Protein AF-0000000079966958 (afdb_homodimer)

InterPro domains:
  IPR006913 CENP-V/GFA domain [PF04828] (25-141)
  IPR006913 CENP-V/GFA domain [PS51891] (25-147)
  IPR011057 Mss4-like superfamily [SSF51316] (20-152)

Sequence (320 aa):
MPQPSVFGGGDAQAQGAEASGQIHLSGSCFCRGLVYQLRLDSKDEARTSLCHCGSCKKAFGGAFGLTTKVPLHGFRYTNGKPTIYAADNGLGTAAYREFCNKCGSCICEYSEQTKTLYRYIALGSLDEPSALPPKGEFFCSQREDWMSEIPGELAQFVKQMPQPSVFGGGDAQAQGAEASGQIHLSGSCFCRGLVYQLRLDSKDEARTSLCHCGSCKKAFGGAFGLTTKVPLHGFRYTNGKPTIYAADNGLGTAAYREFCNKCGSCICEYSEQTKTLYRYIALGSLDEPSALPPKGEFFCSQREDWMSEIPGELAQFVKQ

Structure (mmCIF, N/CA/C/O backbone):
data_AF-0000000079966958-model_v1
#
loop_
_entity.id
_entity.type
_entity.pdbx_description
1 polymer 'CENP-V/GFA domain-containing protein'
#
loop_
_atom_site.group_PDB
_atom_site.id
_atom_site.type_symbol
_atom_site.label_atom_id
_atom_site.label_alt_id
_atom_site.label_comp_id
_atom_site.label_asym_id
_atom_site.label_entity_id
_atom_site.label_seq_id
_atom_site.pdbx_PDB_ins_code
_atom_site.Cartn_x
_atom_site.Cartn_y
_atom_site.Cartn_z
_atom_site.occupancy
_atom_site.B_iso_or_equiv
_atom_site.auth_seq_id
_atom_site.auth_comp_id
_atom_site.auth_asym_id
_atom_site.auth_atom_id
_atom_site.pdbx_PDB_model_num
ATOM 1 N N . MET A 1 1 ? -22.297 61.188 51.875 1 29.91 1 MET A N 1
ATOM 2 C CA . MET A 1 1 ? -22.75 59.875 51.438 1 29.91 1 MET A CA 1
ATOM 3 C C . MET A 1 1 ? -22.297 59.562 50.031 1 29.91 1 MET A C 1
ATOM 5 O O . MET A 1 1 ? -22.703 60.25 49.062 1 29.91 1 MET A O 1
ATOM 9 N N . PRO A 1 2 ? -21.078 59 49.844 1 33.56 2 PRO A N 1
ATOM 10 C CA . PRO A 1 2 ? -20.359 58.781 48.594 1 33.56 2 PRO A CA 1
ATOM 11 C C . PRO A 1 2 ? -21.141 57.906 47.625 1 33.56 2 PRO A C 1
ATOM 13 O O . PRO A 1 2 ? -22 57.125 48.031 1 33.56 2 PRO A O 1
ATOM 16 N N . GLN A 1 3 ? -21.375 58.438 46.344 1 28.84 3 GLN A N 1
ATOM 17 C CA . GLN A 1 3 ? -22.094 57.875 45.219 1 28.84 3 GLN A CA 1
ATOM 18 C C . GLN A 1 3 ? -21.531 56.531 44.844 1 28.84 3 GLN A C 1
ATOM 20 O O . GLN A 1 3 ? -20.328 56.375 44.625 1 28.84 3 GLN A O 1
ATOM 25 N N . PRO A 1 4 ? -22.172 55.406 45.156 1 33.84 4 PRO A N 1
ATOM 26 C CA . PRO A 1 4 ? -21.688 54.062 44.875 1 33.84 4 PRO A CA 1
ATOM 27 C C . PRO A 1 4 ? -21.531 53.781 43.375 1 33.84 4 PRO A C 1
ATOM 29 O O . PRO A 1 4 ? -22.531 53.688 42.656 1 33.84 4 PRO A O 1
ATOM 32 N N . SER A 1 5 ? -20.859 54.688 42.656 1 32.72 5 SER A N 1
ATOM 33 C CA . SER A 1 5 ? -21.062 54.406 41.219 1 32.72 5 SER A CA 1
ATOM 34 C C . SER A 1 5 ? -20.844 52.938 40.906 1 32.72 5 SER A C 1
ATOM 36 O O . SER A 1 5 ? -20.203 52.219 41.688 1 32.72 5 SER A O 1
ATOM 38 N N . VAL A 1 6 ? -21.375 52.531 39.656 1 33.28 6 VAL A N 1
ATOM 39 C CA . VAL A 1 6 ? -21.797 51.531 38.719 1 33.28 6 VAL A CA 1
ATOM 40 C C . VAL A 1 6 ? -20.609 50.656 38.344 1 33.28 6 VAL A C 1
ATOM 42 O O . VAL A 1 6 ? -19.547 51.156 37.938 1 33.28 6 VAL A O 1
ATOM 45 N N . PHE A 1 7 ? -20.484 49.5 39.031 1 31.47 7 PHE A N 1
ATOM 46 C CA . PHE A 1 7 ? -19.625 48.375 38.688 1 31.47 7 PHE A CA 1
ATOM 47 C C . PHE A 1 7 ? -19.641 48.094 37.188 1 31.47 7 PHE A C 1
ATOM 49 O O . PHE A 1 7 ? -20.703 47.906 36.594 1 31.47 7 PHE A O 1
ATOM 56 N N . GLY A 1 8 ? -18.906 48.969 36.438 1 32.03 8 GLY A N 1
ATOM 57 C CA . GLY A 1 8 ? -18.719 48.656 35.031 1 32.03 8 GLY A CA 1
ATOM 58 C C . GLY A 1 8 ? -18.469 47.156 34.781 1 32.03 8 GLY A C 1
ATOM 59 O O . GLY A 1 8 ? -17.688 46.531 35.5 1 32.03 8 GLY A O 1
ATOM 60 N N . GLY A 1 9 ? -19.531 46.469 34.312 1 32.91 9 GLY A N 1
ATOM 61 C CA . GLY A 1 9 ? -19.516 45.125 33.781 1 32.91 9 GLY A CA 1
ATOM 62 C C . GLY A 1 9 ? -18.328 44.844 32.875 1 32.91 9 GLY A C 1
ATOM 63 O O . GLY A 1 9 ? -18.125 45.5 31.875 1 32.91 9 GLY A O 1
ATOM 64 N N . GLY A 1 10 ? -17.125 44.719 33.438 1 32.19 10 GLY A N 1
ATOM 65 C CA . GLY A 1 10 ? -16.031 44.25 32.625 1 32.19 10 GLY A CA 1
ATOM 66 C C . GLY A 1 10 ? -16.469 43.125 31.672 1 32.19 10 GLY A C 1
ATOM 67 O O . GLY A 1 10 ? -16.969 42.094 32.125 1 32.19 10 GLY A O 1
ATOM 68 N N . ASP A 1 11 ? -17.016 43.531 30.547 1 34.25 11 ASP A N 1
ATOM 69 C CA . ASP A 1 11 ? -17.203 42.562 29.469 1 34.25 11 ASP A CA 1
ATOM 70 C C . ASP A 1 11 ? -15.984 41.688 29.312 1 34.25 11 ASP A C 1
ATOM 72 O O . ASP A 1 11 ? -14.883 42.156 29.016 1 34.25 11 ASP A O 1
ATOM 76 N N . ALA A 1 12 ? -15.828 40.75 30.266 1 34.16 12 ALA A N 1
ATOM 77 C CA . ALA A 1 12 ? -14.953 39.625 29.906 1 34.16 12 ALA A CA 1
ATOM 78 C C . ALA A 1 12 ? -15.094 39.25 28.422 1 34.16 12 ALA A C 1
ATOM 80 O O . ALA A 1 12 ? -16.156 38.844 27.984 1 34.16 12 ALA A O 1
ATOM 81 N N . GLN A 1 13 ? -14.5 40.062 27.609 1 34.31 13 GLN A N 1
ATOM 82 C CA . GLN A 1 13 ? -14.328 39.656 26.219 1 34.31 13 GLN A CA 1
ATOM 83 C C . GLN A 1 13 ? -14.016 38.156 26.141 1 34.31 13 GLN A C 1
ATOM 85 O O . GLN A 1 13 ? -13.039 37.688 26.734 1 34.31 13 GLN A O 1
ATOM 90 N N . ALA A 1 14 ? -15.07 37.375 26.125 1 33.69 14 ALA A N 1
ATOM 91 C CA . ALA A 1 14 ? -14.922 36 25.656 1 33.69 14 ALA A CA 1
ATOM 92 C C . ALA A 1 14 ? -13.883 35.906 24.547 1 33.69 14 ALA A C 1
ATOM 94 O O . ALA A 1 14 ? -14.062 36.5 23.469 1 33.69 14 ALA A O 1
ATOM 95 N N . GLN A 1 15 ? -12.617 36.062 24.781 1 33.78 15 GLN A N 1
ATOM 96 C CA . GLN A 1 15 ? -11.727 35.531 23.75 1 33.78 15 GLN A CA 1
ATOM 97 C C . GLN A 1 15 ? -12.359 34.344 23.031 1 33.78 15 GLN A C 1
ATOM 99 O O . GLN A 1 15 ? -12.695 33.344 23.656 1 33.78 15 GLN A O 1
ATOM 104 N N . GLY A 1 16 ? -13.328 34.656 22.188 1 35.28 16 GLY A N 1
ATOM 105 C CA . GLY A 1 16 ? -13.797 33.594 21.297 1 35.28 16 GLY A CA 1
ATOM 106 C C . GLY A 1 16 ? -12.734 32.562 21 1 35.28 16 GLY A C 1
ATOM 107 O O . GLY A 1 16 ? -11.609 32.906 20.641 1 35.28 16 GLY A O 1
ATOM 108 N N . ALA A 1 17 ? -12.562 31.516 21.812 1 38.69 17 ALA A N 1
ATOM 109 C CA . ALA A 1 17 ? -11.867 30.344 21.297 1 38.69 17 ALA A CA 1
ATOM 110 C C . ALA A 1 17 ? -11.93 30.297 19.781 1 38.69 17 ALA A C 1
ATOM 112 O O . ALA A 1 17 ? -12.984 30.047 19.203 1 38.69 17 ALA A O 1
ATOM 113 N N . GLU A 1 18 ? -11.469 31.297 19.016 1 40.69 18 GLU A N 1
ATOM 114 C CA . GLU A 1 18 ? -11.328 31.094 17.578 1 40.69 18 GLU A CA 1
ATOM 115 C C . GLU A 1 18 ? -11.172 29.609 17.25 1 40.69 18 GLU A C 1
ATOM 117 O O . GLU A 1 18 ? -10.305 28.922 17.797 1 40.69 18 GLU A O 1
ATOM 122 N N . ALA A 1 19 ? -12.156 28.766 17.266 1 46.69 19 ALA A N 1
ATOM 123 C CA . ALA A 1 19 ? -12.297 27.391 16.797 1 46.69 19 ALA A CA 1
ATOM 124 C C . ALA A 1 19 ? -11.18 27.047 15.805 1 46.69 19 ALA A C 1
ATOM 126 O O . ALA A 1 19 ? -11.289 27.328 14.609 1 46.69 19 ALA A O 1
ATOM 127 N N . SER A 1 20 ? -9.828 27.344 15.891 1 56.97 20 SER A N 1
ATOM 128 C CA . SER A 1 20 ? -8.664 27.203 15.016 1 56.97 20 SER A CA 1
ATOM 129 C C . SER A 1 20 ? -8.711 25.875 14.25 1 56.97 20 SER A C 1
ATOM 131 O O . SER A 1 20 ? -9.148 24.859 14.789 1 56.97 20 SER A O 1
ATOM 133 N N . GLY A 1 21 ? -9.211 25.859 12.891 1 76 21 GLY A N 1
ATOM 134 C CA . GLY A 1 21 ? -9.266 24.828 11.875 1 76 21 GLY A CA 1
ATOM 135 C C . GLY A 1 21 ? -8.062 23.906 11.898 1 76 21 GLY A C 1
ATOM 136 O O . GLY A 1 21 ? -7.82 23.172 10.938 1 76 21 GLY A O 1
ATOM 137 N N . GLN A 1 22 ? -7.328 24.062 13.047 1 89.94 22 GLN A N 1
ATOM 138 C CA . GLN A 1 22 ? -6.117 23.266 13.164 1 89.94 22 GLN A CA 1
ATOM 139 C C . GLN A 1 22 ? -6.453 21.797 13.383 1 89.94 22 GLN A C 1
ATOM 141 O O . GLN A 1 22 ? -7.383 21.469 14.125 1 89.94 22 GLN A O 1
ATOM 146 N N . ILE A 1 23 ? -5.672 20.969 12.688 1 94.06 23 ILE A N 1
ATOM 147 C CA . ILE A 1 23 ? -5.867 19.531 12.859 1 94.06 23 ILE A CA 1
ATOM 148 C C . ILE A 1 23 ? -4.562 18.875 13.305 1 94.06 23 ILE A C 1
ATOM 150 O O . ILE A 1 23 ? -3.482 19.266 12.844 1 94.06 23 ILE A O 1
ATOM 154 N N . HIS A 1 24 ? -4.695 18.031 14.344 1 97.94 24 HIS A N 1
ATOM 155 C CA . HIS A 1 24 ? -3.598 17.219 14.836 1 97.94 24 HIS A CA 1
ATOM 156 C C . HIS A 1 24 ? -3.857 15.734 14.578 1 97.94 24 HIS A C 1
ATOM 158 O O . HIS A 1 24 ? -4.816 15.164 15.109 1 97.94 24 HIS A O 1
ATOM 164 N N . LEU A 1 25 ? -2.996 15.18 13.789 1 98.56 25 LEU A N 1
ATOM 165 C CA . LEU A 1 25 ? -3.113 13.758 13.469 1 98.56 25 LEU A CA 1
ATOM 166 C C . LEU A 1 25 ? -1.839 13.008 13.836 1 98.56 25 LEU A C 1
ATOM 168 O O . LEU A 1 25 ? -0.792 13.625 14.055 1 98.56 25 LEU A O 1
ATOM 172 N N . SER A 1 26 ? -1.942 11.758 14 1 98.88 26 SER A N 1
ATOM 173 C CA . SER A 1 26 ? -0.812 10.867 14.227 1 98.88 26 SER A CA 1
ATOM 174 C C . SER A 1 26 ? -0.822 9.703 13.242 1 98.88 26 SER A C 1
ATOM 176 O O . SER A 1 26 ? -1.823 9.469 12.562 1 98.88 26 SER A O 1
ATOM 178 N N . GLY A 1 27 ? 0.323 9.078 13.141 1 98.88 27 GLY A N 1
ATOM 179 C CA . GLY A 1 27 ? 0.451 7.902 12.297 1 98.88 27 GLY A CA 1
ATOM 180 C C . GLY A 1 27 ? 1.658 7.051 12.641 1 98.88 27 GLY A C 1
ATOM 181 O O . GLY A 1 27 ? 2.432 7.395 13.539 1 98.88 27 GLY A O 1
ATOM 182 N N . SER A 1 28 ? 1.713 5.914 11.992 1 98.94 28 SER A N 1
ATOM 183 C CA . SER A 1 28 ? 2.816 4.984 12.211 1 98.94 28 SER A CA 1
ATOM 184 C C . SER A 1 28 ? 2.871 3.924 11.117 1 98.94 28 SER A C 1
ATOM 186 O O . SER A 1 28 ? 1.915 3.762 10.352 1 98.94 28 SER A O 1
ATOM 188 N N . CYS A 1 29 ? 4.129 3.34 11.141 1 98.62 29 CYS A N 1
ATOM 189 C CA . CYS A 1 29 ? 4.215 2.131 10.328 1 98.62 29 CYS A CA 1
ATOM 190 C C . CYS A 1 29 ? 3.492 0.97 11 1 98.62 29 CYS A C 1
ATOM 192 O O . CYS A 1 29 ? 2.928 1.129 12.086 1 98.62 29 CYS A O 1
ATOM 194 N N . PHE A 1 30 ? 3.461 -0.193 10.43 1 97.44 30 PHE A N 1
ATOM 195 C CA . PHE A 1 30 ? 2.74 -1.383 10.867 1 97.44 30 PHE A CA 1
ATOM 196 C C . PHE A 1 30 ? 3.23 -1.839 12.234 1 97.44 30 PHE A C 1
ATOM 198 O O . PHE A 1 30 ? 2.428 -2.137 13.125 1 97.44 30 PHE A O 1
ATOM 205 N N . CYS A 1 31 ? 4.5 -1.847 12.484 1 96.75 31 CYS A N 1
ATOM 206 C CA . CYS A 1 31 ? 5.074 -2.381 13.711 1 96.75 31 CYS A CA 1
ATOM 207 C C . CYS A 1 31 ? 5.262 -1.278 14.75 1 96.75 31 CYS A C 1
ATOM 209 O O . CYS A 1 31 ? 5.715 -1.54 15.867 1 96.75 31 CYS A O 1
ATOM 211 N N . ARG A 1 32 ? 5.035 -0.121 14.352 1 97.56 32 ARG A N 1
ATOM 212 C CA . ARG A 1 32 ? 5.156 1.072 15.188 1 97.56 32 ARG A CA 1
ATOM 213 C C . ARG A 1 32 ? 6.617 1.381 15.492 1 97.56 32 ARG A C 1
ATOM 215 O O . ARG A 1 32 ? 6.918 2.104 16.438 1 97.56 32 ARG A O 1
ATOM 222 N N . GLY A 1 33 ? 7.457 0.831 14.695 1 98.12 33 GLY A N 1
ATOM 223 C CA . GLY A 1 33 ? 8.844 1.257 14.758 1 98.12 33 GLY A CA 1
ATOM 224 C C . GLY A 1 33 ? 9.055 2.695 14.328 1 98.12 33 GLY A C 1
ATOM 225 O O . GLY A 1 33 ? 10.008 3.35 14.758 1 98.12 33 GLY A O 1
ATOM 226 N N . LEU A 1 34 ? 8.219 3.139 13.469 1 98.88 34 LEU A N 1
ATOM 227 C CA . LEU A 1 34 ? 8.109 4.547 13.094 1 98.88 34 LEU A CA 1
ATOM 228 C C . LEU A 1 34 ? 6.789 5.133 13.57 1 98.88 34 LEU A C 1
ATOM 230 O O . LEU A 1 34 ? 5.727 4.562 13.32 1 98.88 34 LEU A O 1
ATOM 234 N N . VAL A 1 35 ? 6.84 6.184 14.297 1 98.94 35 VAL A N 1
ATOM 235 C CA . VAL A 1 35 ? 5.668 6.941 14.719 1 98.94 35 VAL A CA 1
ATOM 236 C C . VAL A 1 35 ? 5.855 8.414 14.375 1 98.94 35 VAL A C 1
ATOM 238 O O . VAL A 1 35 ? 6.953 8.961 14.523 1 98.94 35 VAL A O 1
ATOM 241 N N . TYR A 1 36 ? 4.781 9.062 13.875 1 98.94 36 TYR A N 1
ATOM 242 C CA . TYR A 1 36 ? 4.902 10.461 13.508 1 98.94 36 TYR A CA 1
ATOM 243 C C . TYR A 1 36 ? 3.674 11.25 13.945 1 98.94 36 TYR A C 1
ATOM 245 O O . TYR A 1 36 ? 2.652 10.664 14.312 1 98.94 36 TYR A O 1
ATOM 253 N N . GLN A 1 37 ? 3.848 12.516 13.984 1 98.88 37 GLN A N 1
ATOM 254 C CA . GLN A 1 37 ? 2.781 13.484 14.227 1 98.88 37 GLN A CA 1
ATOM 255 C C . GLN A 1 37 ? 2.648 14.453 13.055 1 98.88 37 GLN A C 1
ATOM 257 O O . GLN A 1 37 ? 3.637 14.773 12.391 1 98.88 37 GLN A O 1
ATOM 262 N N . LEU A 1 38 ? 1.407 14.875 12.805 1 98.75 38 LEU A N 1
ATOM 263 C CA . LEU A 1 38 ? 1.057 15.828 11.766 1 98.75 38 LEU A CA 1
ATOM 264 C C . LEU A 1 38 ? 0.201 16.953 12.328 1 98.75 38 LEU A C 1
ATOM 266 O O . LEU A 1 38 ? -0.893 16.719 12.844 1 98.75 38 LEU A O 1
ATOM 270 N N . ARG A 1 39 ? 0.731 18.141 12.281 1 98.38 39 ARG A N 1
ATOM 271 C CA . ARG A 1 39 ? 0 19.328 12.688 1 98.38 39 ARG A CA 1
ATOM 272 C C . ARG A 1 39 ? -0.251 20.25 11.5 1 98.38 39 ARG A C 1
ATOM 274 O O . ARG A 1 39 ? 0.691 20.688 10.836 1 98.38 39 ARG A O 1
ATOM 281 N N . LEU A 1 40 ? -1.486 20.516 11.266 1 97.75 40 LEU A N 1
ATOM 282 C CA . LEU A 1 40 ? -1.882 21.391 10.172 1 97.75 40 LEU A CA 1
ATOM 283 C C . LEU A 1 40 ? -2.689 22.578 10.695 1 97.75 40 LEU A C 1
ATOM 285 O O . LEU A 1 40 ? -3.459 22.438 11.648 1 97.75 40 LEU A O 1
ATOM 289 N N . ASP A 1 41 ? -2.533 23.688 10.031 1 95.62 41 ASP A N 1
ATOM 290 C CA . ASP A 1 41 ? -3.316 24.859 10.406 1 95.62 41 ASP A CA 1
ATOM 291 C C . ASP A 1 41 ? -4.777 24.703 9.992 1 95.62 41 ASP A C 1
ATOM 293 O O . ASP A 1 41 ? -5.672 25.281 10.617 1 95.62 41 ASP A O 1
ATOM 297 N N . SER A 1 42 ? -4.957 24.031 8.922 1 94.81 42 SER A N 1
ATOM 298 C CA . SER A 1 42 ? -6.293 23.672 8.445 1 94.81 42 SER A CA 1
ATOM 299 C C . SER A 1 42 ? -6.254 22.422 7.566 1 94.81 42 SER A C 1
ATOM 301 O O . SER A 1 42 ? -5.199 22.062 7.047 1 94.81 42 SER A O 1
ATOM 303 N N . LYS A 1 43 ? -7.379 21.828 7.371 1 92.56 43 LYS A N 1
ATOM 304 C CA . LYS A 1 43 ? -7.492 20.656 6.508 1 92.56 43 LYS A CA 1
ATOM 305 C C . LYS A 1 43 ? -7.137 21 5.062 1 92.56 43 LYS A C 1
ATOM 307 O O . LYS A 1 43 ? -6.742 20.125 4.293 1 92.56 43 LYS A O 1
ATOM 312 N N . ASP A 1 44 ? -7.246 22.219 4.746 1 93.69 44 ASP A N 1
ATOM 313 C CA . ASP A 1 44 ? -6.996 22.672 3.377 1 93.69 44 ASP A CA 1
ATOM 314 C C . ASP A 1 44 ? -5.512 22.578 3.035 1 93.69 44 ASP A C 1
ATOM 316 O O . ASP A 1 44 ? -5.137 22.641 1.861 1 93.69 44 ASP A O 1
ATOM 320 N N . GLU A 1 45 ? -4.695 22.406 4.051 1 96.69 45 GLU A N 1
ATOM 321 C CA . GLU A 1 45 ? -3.256 22.297 3.828 1 96.69 45 GLU A CA 1
ATOM 322 C C . GLU A 1 45 ? -2.881 20.891 3.355 1 96.69 45 GLU A C 1
ATOM 324 O O . GLU A 1 45 ? -1.754 20.656 2.912 1 96.69 45 GLU A O 1
ATOM 329 N N . ALA A 1 46 ? -3.887 20.031 3.424 1 97.44 46 ALA A N 1
ATOM 330 C CA . ALA A 1 46 ? -3.656 18.641 3.006 1 97.44 46 ALA A CA 1
ATOM 331 C C . ALA A 1 46 ? -4.395 18.344 1.706 1 97.44 46 ALA A C 1
ATOM 333 O O . ALA A 1 46 ? -5.535 18.766 1.517 1 97.44 46 ALA A O 1
ATOM 334 N N . ARG A 1 47 ? -3.701 17.688 0.805 1 96.44 47 ARG A N 1
ATOM 335 C CA . ARG A 1 47 ? -4.32 17.203 -0.428 1 96.44 47 ARG A CA 1
ATOM 336 C C . ARG A 1 47 ? -4.027 15.727 -0.655 1 96.44 47 ARG A C 1
ATOM 338 O O . ARG A 1 47 ? -2.9 15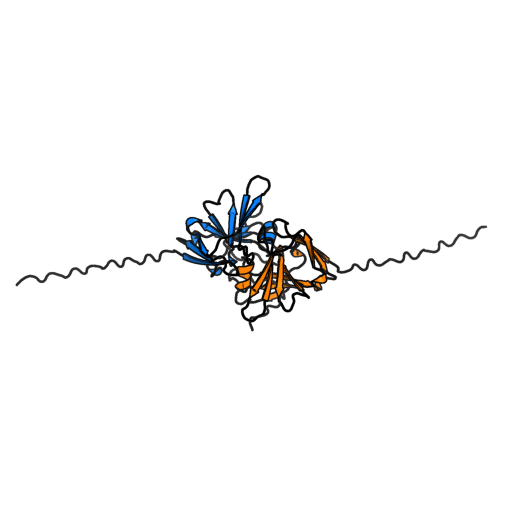.359 -0.995 1 96.44 47 ARG A O 1
ATOM 345 N N . THR A 1 48 ? -5.086 14.945 -0.521 1 96.5 48 THR A N 1
ATOM 346 C CA . THR A 1 48 ? -4.98 13.516 -0.777 1 96.5 48 THR A CA 1
ATOM 347 C C . THR A 1 48 ? -5.336 13.195 -2.227 1 96.5 48 THR A C 1
ATOM 349 O O . THR A 1 48 ? -6.305 13.734 -2.768 1 96.5 48 THR A O 1
ATOM 352 N N . SER A 1 49 ? -4.52 12.383 -2.896 1 95.25 49 SER A N 1
ATOM 353 C CA . SER A 1 49 ? -4.777 11.984 -4.277 1 95.25 49 SER A CA 1
ATOM 354 C C . SER A 1 49 ? -4.488 10.5 -4.492 1 95.25 49 SER A C 1
ATOM 356 O O . SER A 1 49 ? -3.693 9.906 -3.762 1 95.25 49 SER A O 1
ATOM 358 N N . LEU A 1 50 ? -5.203 9.938 -5.449 1 95.44 50 LEU A N 1
ATOM 359 C CA . LEU A 1 50 ? -4.91 8.609 -5.965 1 95.44 50 LEU A CA 1
ATOM 360 C C . LEU A 1 50 ? -4.055 8.688 -7.227 1 95.44 50 LEU A C 1
ATOM 362 O O . LEU A 1 50 ? -4.309 9.523 -8.102 1 95.44 50 LEU A O 1
ATOM 366 N N . CYS A 1 51 ? -3.061 7.887 -7.289 1 95.5 51 CYS A N 1
ATOM 367 C CA . CYS A 1 51 ? -2.293 7.723 -8.516 1 95.5 51 CYS A CA 1
ATOM 368 C C . CYS A 1 51 ? -2.352 6.281 -9.008 1 95.5 51 CYS A C 1
ATOM 370 O O . CYS A 1 51 ? -1.897 5.367 -8.32 1 95.5 51 CYS A O 1
ATOM 372 N N . HIS A 1 52 ? -2.791 6.047 -10.227 1 96 52 HIS A N 1
ATOM 373 C CA . HIS A 1 52 ? -3.049 4.703 -10.734 1 96 52 HIS A CA 1
ATOM 374 C C . HIS A 1 52 ? -1.867 4.184 -11.539 1 96 52 HIS A C 1
ATOM 376 O O . HIS A 1 52 ? -1.938 3.102 -12.125 1 96 52 HIS A O 1
ATOM 382 N N . CYS A 1 53 ? -0.748 4.848 -11.586 1 96.31 53 CYS A N 1
ATOM 383 C CA . CYS A 1 53 ? 0.355 4.445 -12.453 1 96.31 53 CYS A CA 1
ATOM 384 C C . CYS A 1 53 ? 0.993 3.152 -11.969 1 96.31 53 CYS A C 1
ATOM 386 O O . CYS A 1 53 ? 0.827 2.773 -10.805 1 96.31 53 CYS A O 1
ATOM 388 N N . GLY A 1 54 ? 1.689 2.473 -12.797 1 96.31 54 GLY A N 1
ATOM 389 C CA . GLY A 1 54 ? 2.363 1.226 -12.469 1 96.31 54 GLY A CA 1
ATOM 390 C C . GLY A 1 54 ? 3.395 1.376 -11.367 1 96.31 54 GLY A C 1
ATOM 391 O O . GLY A 1 54 ? 3.557 0.48 -10.531 1 96.31 54 GLY A O 1
ATOM 392 N N . SER A 1 55 ? 4.113 2.49 -11.391 1 94.94 55 SER A N 1
ATOM 393 C CA . SER A 1 55 ? 5.129 2.711 -10.367 1 94.94 55 SER A CA 1
ATOM 394 C C . SER A 1 55 ? 4.512 2.746 -8.969 1 94.94 55 SER A C 1
ATOM 396 O O . SER A 1 55 ? 5.07 2.188 -8.023 1 94.94 55 SER A O 1
ATOM 398 N N . CYS A 1 56 ? 3.344 3.377 -8.844 1 97.25 56 CYS A N 1
ATOM 399 C CA . CYS A 1 56 ? 2.664 3.434 -7.559 1 97.25 56 CYS A CA 1
ATOM 400 C C . CYS A 1 56 ? 2.154 2.055 -7.148 1 97.25 56 CYS A C 1
ATOM 402 O O . CYS A 1 56 ? 2.191 1.699 -5.973 1 97.25 56 CYS A O 1
ATOM 404 N N . LYS A 1 57 ? 1.701 1.339 -8.141 1 98.12 57 LYS A N 1
ATOM 405 C CA . LYS A 1 57 ? 1.262 -0.02 -7.836 1 98.12 57 LYS A CA 1
ATOM 406 C C . LYS A 1 57 ? 2.414 -0.862 -7.293 1 98.12 57 LYS A C 1
ATOM 408 O O . LYS A 1 57 ? 2.262 -1.558 -6.285 1 98.12 57 LYS A O 1
ATOM 413 N N . LYS A 1 58 ? 3.572 -0.734 -7.895 1 98.06 58 LYS A N 1
ATOM 414 C CA . LYS A 1 58 ? 4.742 -1.471 -7.426 1 98.06 58 LYS A CA 1
ATOM 415 C C . LYS A 1 58 ? 5.184 -0.981 -6.047 1 98.06 58 LYS A C 1
ATOM 417 O O . LYS A 1 58 ? 5.555 -1.782 -5.188 1 98.06 58 LYS A O 1
ATOM 422 N N . ALA A 1 59 ? 5.16 0.274 -5.844 1 97.5 59 ALA A N 1
ATOM 423 C CA . ALA A 1 59 ? 5.66 0.868 -4.609 1 97.5 59 ALA A CA 1
ATOM 424 C C . ALA A 1 59 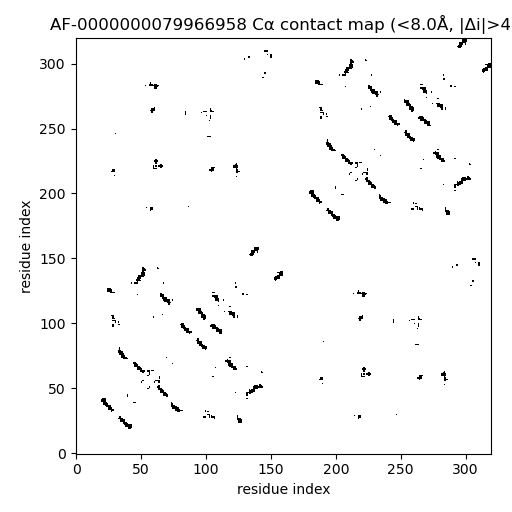? 4.773 0.501 -3.424 1 97.5 59 ALA A C 1
ATOM 426 O O . ALA A 1 59 ? 5.27 0.174 -2.344 1 97.5 59 ALA A O 1
ATOM 427 N N . PHE A 1 60 ? 3.459 0.518 -3.658 1 98.44 60 PHE A N 1
ATOM 428 C CA . PHE A 1 60 ? 2.539 0.382 -2.535 1 98.44 60 PHE A CA 1
ATOM 429 C C . PHE A 1 60 ? 1.916 -1.009 -2.51 1 98.44 60 PHE A C 1
ATOM 431 O O . PHE A 1 60 ? 1.324 -1.412 -1.507 1 98.44 60 PHE A O 1
ATOM 438 N N . GLY A 1 61 ? 2.008 -1.724 -3.559 1 98.44 61 GLY A N 1
ATOM 439 C CA . GLY A 1 61 ? 1.548 -3.102 -3.592 1 98.44 61 GLY A CA 1
ATOM 440 C C . GLY A 1 61 ? 0.066 -3.23 -3.889 1 98.44 61 GLY A C 1
ATOM 441 O O . GLY A 1 61 ? -0.48 -4.336 -3.885 1 98.44 61 GLY A O 1
ATOM 442 N N . GLY A 1 62 ? -0.622 -2.145 -4.113 1 97.81 62 GLY A N 1
ATOM 443 C CA . GLY A 1 62 ? -2.064 -2.141 -4.293 1 97.81 62 GLY A CA 1
ATOM 444 C C . GLY A 1 62 ? -2.49 -1.729 -5.688 1 97.81 62 GLY A C 1
ATOM 445 O O . GLY A 1 62 ? -1.77 -1.972 -6.66 1 97.81 62 GLY A O 1
ATOM 446 N N . ALA A 1 63 ? -3.699 -1.212 -5.797 1 96.38 63 ALA A N 1
ATOM 447 C CA . ALA A 1 63 ? -4.273 -0.838 -7.086 1 96.38 63 ALA A CA 1
ATOM 448 C C . ALA A 1 63 ? -3.877 0.584 -7.473 1 96.38 63 ALA A C 1
ATOM 450 O O . ALA A 1 63 ? -4.031 0.986 -8.625 1 96.38 63 ALA A O 1
ATOM 451 N N . PHE A 1 64 ? -3.439 1.318 -6.57 1 96.12 64 PHE A N 1
ATOM 452 C CA . PHE A 1 64 ? -3.035 2.709 -6.738 1 96.12 64 PHE A CA 1
ATOM 453 C C . PHE A 1 64 ? -2.186 3.172 -5.559 1 96.12 64 PHE A C 1
ATOM 455 O O . PHE A 1 64 ? -2.125 2.5 -4.527 1 96.12 64 PHE A O 1
ATOM 462 N N . GLY A 1 65 ? -1.435 4.223 -5.816 1 97.56 65 GLY A N 1
ATOM 463 C CA . GLY A 1 65 ? -0.913 4.984 -4.691 1 97.56 65 GLY A CA 1
ATOM 464 C C . GLY A 1 65 ? -1.934 5.922 -4.082 1 97.56 65 GLY A C 1
ATOM 465 O O . GLY A 1 65 ? -2.75 6.508 -4.797 1 97.56 65 GLY A O 1
ATOM 466 N N . LEU A 1 66 ? -1.873 6.031 -2.775 1 97.75 66 LEU A N 1
ATOM 467 C CA . LEU A 1 66 ? -2.762 6.906 -2.018 1 97.75 66 LEU A CA 1
ATOM 468 C C . LEU A 1 66 ? -1.978 7.723 -0.997 1 97.75 66 LEU A C 1
ATOM 470 O O . LEU A 1 66 ? -1.628 7.219 0.073 1 97.75 66 LEU A O 1
ATOM 474 N N . THR A 1 67 ? -1.754 9.016 -1.383 1 98.5 67 THR A N 1
ATOM 475 C CA . THR A 1 67 ? -0.889 9.82 -0.523 1 98.5 67 THR A CA 1
ATOM 476 C C . THR A 1 67 ? -1.498 11.195 -0.274 1 98.5 67 THR A C 1
ATOM 478 O O . THR A 1 67 ? -2.332 11.656 -1.055 1 98.5 67 THR A O 1
ATOM 481 N N . THR A 1 68 ? -1.118 11.773 0.82 1 98.38 68 THR A N 1
ATOM 482 C CA . THR A 1 68 ? -1.541 13.109 1.226 1 98.38 68 THR A CA 1
ATOM 483 C C . THR A 1 68 ? -0.36 14.07 1.215 1 98.38 68 THR A C 1
ATOM 485 O O . THR A 1 68 ? 0.597 13.898 1.972 1 98.38 68 THR A O 1
ATOM 488 N N . LYS A 1 69 ? -0.44 15.055 0.348 1 98.44 69 LYS A N 1
ATOM 489 C CA . LYS A 1 69 ? 0.548 16.125 0.336 1 98.44 69 LYS A CA 1
ATOM 490 C C . LYS A 1 69 ? 0.352 17.062 1.522 1 98.44 69 LYS A C 1
ATOM 492 O O . LYS A 1 69 ? -0.731 17.625 1.708 1 98.44 69 LYS A O 1
ATOM 497 N N . VAL A 1 70 ? 1.369 17.234 2.348 1 98.69 70 VAL A N 1
ATOM 498 C CA . VAL A 1 70 ? 1.312 18.125 3.504 1 98.69 70 VAL A CA 1
ATOM 499 C C . VAL A 1 70 ? 2.588 18.953 3.578 1 98.69 70 VAL A C 1
ATOM 501 O O . VAL A 1 70 ? 3.635 18.547 3.07 1 98.69 70 VAL A O 1
ATOM 504 N N . PRO A 1 71 ? 2.465 20.141 4.238 1 98.69 71 PRO A N 1
ATOM 505 C CA . PRO A 1 71 ? 3.705 20.875 4.461 1 98.69 71 PRO A CA 1
ATOM 506 C C . PRO A 1 71 ? 4.676 20.141 5.379 1 98.69 71 PRO A C 1
ATOM 508 O O . PRO A 1 71 ? 4.258 19.547 6.375 1 98.69 71 PRO A O 1
ATOM 511 N N . LEU A 1 72 ? 5.969 20.234 5.004 1 98.62 72 LEU A N 1
ATOM 512 C CA . LEU A 1 72 ? 7 19.547 5.773 1 98.62 72 LEU A CA 1
ATOM 513 C C . LEU A 1 72 ? 7.016 20.047 7.219 1 98.62 72 LEU A C 1
ATOM 515 O O . LEU A 1 72 ? 7.219 19.25 8.141 1 98.62 72 LEU A O 1
ATOM 519 N N . HIS A 1 73 ? 6.797 21.297 7.504 1 97.81 73 HIS A N 1
ATOM 520 C CA . HIS A 1 73 ? 6.922 21.875 8.836 1 97.81 73 HIS A CA 1
ATOM 521 C C . HIS A 1 73 ? 5.883 21.281 9.789 1 97.81 73 HIS A C 1
ATOM 523 O O . HIS A 1 73 ? 6.039 21.359 11.008 1 97.81 73 HIS A O 1
ATOM 529 N N . GLY A 1 74 ? 4.785 20.703 9.258 1 98.19 74 GLY A N 1
ATOM 530 C CA . GLY A 1 74 ? 3.748 20.109 10.086 1 98.19 74 GLY A CA 1
ATOM 531 C C . GLY A 1 74 ? 3.986 18.641 10.383 1 98.19 74 GLY A C 1
ATOM 532 O O . GLY A 1 74 ? 3.27 18.031 11.188 1 98.19 74 GLY A O 1
ATOM 533 N N . PHE A 1 75 ? 4.992 18.141 9.773 1 98.81 75 PHE A N 1
ATOM 534 C CA . PHE A 1 75 ? 5.25 16.703 9.836 1 98.81 75 PHE A CA 1
ATOM 535 C C . PHE A 1 75 ? 6.539 16.422 10.594 1 98.81 75 PHE A C 1
ATOM 537 O O . PHE A 1 75 ? 7.586 17 10.281 1 98.81 75 PHE A O 1
ATOM 544 N N . ARG A 1 76 ? 6.5 15.406 11.578 1 98.62 76 ARG A N 1
ATOM 545 C CA . ARG A 1 76 ? 7.73 14.992 12.242 1 98.62 76 ARG A CA 1
ATOM 546 C C . ARG A 1 76 ? 7.609 13.57 12.789 1 98.62 76 ARG A C 1
ATOM 548 O O . ARG A 1 76 ? 6.543 13.172 13.266 1 98.62 76 ARG A O 1
ATOM 555 N N . TYR A 1 77 ? 8.695 12.875 12.734 1 98.88 77 TYR A N 1
ATOM 556 C CA . TYR A 1 77 ? 8.773 11.594 13.43 1 98.88 77 TYR A CA 1
ATOM 557 C C . TYR A 1 77 ? 8.906 11.797 14.938 1 98.88 77 TYR A C 1
ATOM 559 O O . TYR A 1 77 ? 9.641 12.68 15.383 1 98.88 77 TYR A O 1
ATOM 567 N N . THR A 1 78 ? 8.172 10.992 15.68 1 98.81 78 THR A N 1
ATOM 568 C CA . THR A 1 78 ? 8.289 11.047 17.141 1 98.81 78 THR A CA 1
ATOM 569 C C . THR A 1 78 ? 8.938 9.773 17.672 1 98.81 78 THR A C 1
ATOM 571 O O . THR A 1 78 ? 9.336 9.719 18.844 1 98.81 78 THR A O 1
ATOM 574 N N . ASN A 1 79 ? 8.992 8.773 16.875 1 98.69 79 ASN A N 1
ATOM 575 C CA . ASN A 1 79 ? 9.711 7.539 17.188 1 98.69 79 ASN A CA 1
ATOM 576 C C . ASN A 1 79 ? 10.352 6.938 15.938 1 98.69 79 ASN A C 1
ATOM 578 O O . ASN A 1 79 ? 9.711 6.867 14.883 1 98.69 79 ASN A O 1
ATOM 582 N N . GLY A 1 80 ? 11.609 6.582 16.062 1 98.62 80 GLY A N 1
ATOM 583 C CA . GLY A 1 80 ? 12.289 5.848 15.008 1 98.62 80 GLY A CA 1
ATOM 584 C C . GLY A 1 80 ? 12.844 6.75 13.922 1 98.62 80 GLY A C 1
ATOM 585 O O . GLY A 1 80 ? 12.547 7.945 13.883 1 98.62 80 GLY A O 1
ATOM 586 N N . LYS A 1 81 ? 13.711 6.117 13.117 1 98.62 81 LYS A N 1
ATOM 587 C CA . LYS A 1 81 ? 14.289 6.73 11.922 1 98.62 81 LYS A CA 1
ATOM 588 C C . LYS A 1 81 ? 13.969 5.91 10.672 1 98.62 81 LYS A C 1
ATOM 590 O O . LYS A 1 81 ? 14.242 4.707 10.633 1 98.62 81 LYS A O 1
ATOM 595 N N . PRO A 1 82 ? 13.422 6.613 9.719 1 98.81 82 PRO A N 1
ATOM 596 C CA . PRO A 1 82 ? 13.086 5.852 8.516 1 98.81 82 PRO A CA 1
ATOM 597 C C . PRO A 1 82 ? 14.312 5.5 7.68 1 98.81 82 PRO A C 1
ATOM 599 O O . PRO A 1 82 ? 15.336 6.188 7.754 1 98.81 82 PRO A O 1
ATOM 602 N N . THR A 1 83 ? 14.203 4.402 6.992 1 98.69 83 THR A N 1
ATOM 603 C CA . THR A 1 83 ? 15.094 4.172 5.855 1 98.69 83 THR A CA 1
ATOM 604 C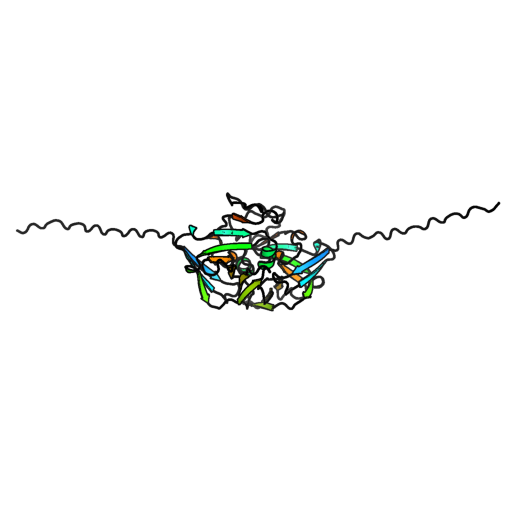 C . THR A 1 83 ? 14.664 5.023 4.66 1 98.69 83 THR A C 1
ATOM 606 O O . THR A 1 83 ? 13.477 5.141 4.367 1 98.69 83 THR A O 1
ATOM 609 N N . ILE A 1 84 ? 15.633 5.633 4 1 97.94 84 ILE A N 1
ATOM 610 C CA . ILE A 1 84 ? 15.336 6.484 2.854 1 97.94 84 ILE A CA 1
ATOM 611 C C . ILE A 1 84 ? 15.836 5.816 1.574 1 97.94 84 ILE A C 1
ATOM 613 O O . ILE A 1 84 ? 17.031 5.508 1.455 1 97.94 84 ILE A O 1
ATOM 617 N N . TYR A 1 85 ? 14.961 5.555 0.697 1 97.5 85 TYR A N 1
ATOM 618 C CA . TYR A 1 85 ? 15.297 5.105 -0.648 1 97.5 85 TYR A CA 1
ATOM 619 C C . TYR A 1 85 ? 15.25 6.262 -1.639 1 97.5 85 TYR A C 1
ATOM 621 O O . TYR A 1 85 ? 14.25 6.977 -1.719 1 97.5 85 TYR A O 1
ATOM 629 N N . ALA A 1 86 ? 16.266 6.402 -2.373 1 95.12 86 ALA A N 1
ATOM 630 C CA . ALA A 1 86 ? 16.328 7.395 -3.441 1 95.12 86 ALA A CA 1
ATOM 631 C C . ALA A 1 86 ? 16.266 6.73 -4.812 1 95.12 86 ALA A C 1
ATOM 633 O O . ALA A 1 86 ? 17.203 6.02 -5.207 1 95.12 86 ALA A O 1
ATOM 634 N N . ALA A 1 87 ? 15.086 6.953 -5.398 1 89.12 87 ALA A N 1
ATOM 635 C CA . ALA A 1 87 ? 14.922 6.406 -6.742 1 89.12 87 ALA A CA 1
ATOM 636 C C . ALA A 1 87 ? 15.5 7.352 -7.793 1 89.12 87 ALA A C 1
ATOM 638 O O . ALA A 1 87 ? 15.25 8.555 -7.754 1 89.12 87 ALA A O 1
ATOM 639 N N . ASP A 1 88 ? 16.359 6.715 -8.641 1 78 88 ASP A N 1
ATOM 640 C CA . ASP A 1 88 ? 16.891 7.496 -9.75 1 78 88 ASP A CA 1
ATOM 641 C C . ASP A 1 88 ? 16.094 7.266 -11.031 1 78 88 ASP A C 1
ATOM 643 O O . ASP A 1 88 ? 15.938 6.129 -11.477 1 78 88 ASP A O 1
ATOM 647 N N . ASN A 1 89 ? 15.43 8.375 -11.477 1 67.19 89 ASN A N 1
ATOM 648 C CA . ASN A 1 89 ? 14.633 8.25 -12.695 1 67.19 89 ASN A CA 1
ATOM 649 C C . ASN A 1 89 ? 15.508 8.336 -13.938 1 67.19 89 ASN A C 1
ATOM 651 O O . ASN A 1 89 ? 14.992 8.422 -15.055 1 67.19 89 ASN A O 1
ATOM 655 N N . GLY A 1 90 ? 16.703 8.281 -13.734 1 64.19 90 GLY A N 1
ATOM 656 C CA . GLY A 1 90 ? 17.656 8.344 -14.828 1 64.19 90 GLY A CA 1
ATOM 657 C C . GLY A 1 90 ? 17.922 9.75 -15.32 1 64.19 90 GLY A C 1
ATOM 658 O O . GLY A 1 90 ? 18.859 9.977 -16.094 1 64.19 90 GLY A O 1
ATOM 659 N N . LEU A 1 91 ? 17.031 10.578 -15.047 1 63.78 91 LEU A N 1
ATOM 660 C CA . LEU A 1 91 ? 17.172 11.945 -15.547 1 63.78 91 LEU A CA 1
ATOM 661 C C . LEU A 1 91 ? 17.734 12.867 -14.469 1 63.78 91 LEU A C 1
ATOM 663 O O . LEU A 1 91 ? 17.672 14.086 -14.602 1 63.78 91 LEU A O 1
ATOM 667 N N . GLY A 1 92 ? 18.219 12.297 -13.516 1 67.56 92 GLY A N 1
ATOM 668 C CA . GLY A 1 92 ? 18.812 13.125 -12.477 1 67.56 92 GLY A CA 1
ATOM 669 C C . GLY A 1 92 ? 17.828 13.531 -11.398 1 67.56 92 GLY A C 1
ATOM 670 O O . GLY A 1 92 ? 18.219 14.109 -10.375 1 67.56 92 GLY A O 1
ATOM 671 N N . THR A 1 93 ? 16.562 13.328 -11.617 1 70.38 93 THR A N 1
ATOM 672 C CA . THR A 1 93 ? 15.594 13.625 -10.57 1 70.38 93 THR A CA 1
ATOM 673 C C . THR A 1 93 ? 15.328 12.391 -9.711 1 70.38 93 THR A C 1
ATOM 675 O O . THR A 1 93 ? 15.141 11.297 -10.242 1 70.38 93 THR A O 1
ATOM 678 N N . ALA A 1 94 ? 15.461 12.766 -8.414 1 86.81 94 ALA A N 1
ATOM 679 C CA . ALA A 1 94 ? 15.273 11.641 -7.5 1 86.81 94 ALA A CA 1
ATOM 680 C C . ALA A 1 94 ? 13.93 11.727 -6.789 1 86.81 94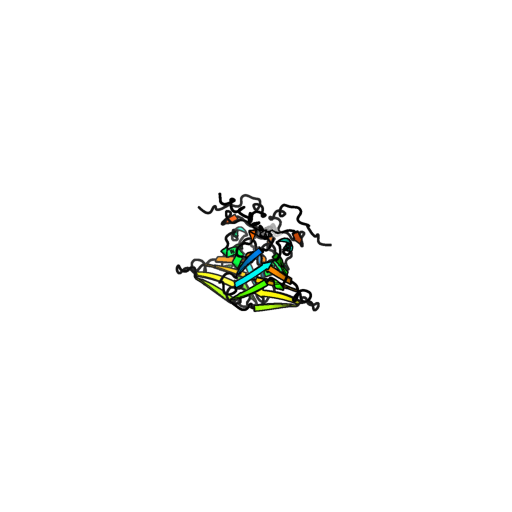 ALA A C 1
ATOM 682 O O . ALA A 1 94 ? 13.43 12.828 -6.516 1 86.81 94 ALA A O 1
ATOM 683 N N . ALA A 1 95 ? 13.273 10.648 -6.762 1 93 95 ALA A N 1
ATOM 684 C CA . ALA A 1 95 ? 12.148 10.469 -5.848 1 93 95 ALA A CA 1
ATOM 685 C C . ALA A 1 95 ? 12.57 9.68 -4.609 1 93 95 ALA A C 1
ATOM 687 O O . ALA A 1 95 ? 13.359 8.734 -4.703 1 93 95 ALA A O 1
ATOM 688 N N . TYR A 1 96 ? 12.086 10.18 -3.504 1 96.94 96 TYR A N 1
ATOM 689 C CA . TYR A 1 96 ? 12.469 9.578 -2.232 1 96.94 96 TYR A CA 1
ATOM 690 C C . TYR A 1 96 ? 11.289 8.867 -1.588 1 96.94 96 TYR A C 1
ATOM 692 O O . TYR A 1 96 ? 10.148 9.328 -1.678 1 96.94 96 TYR A O 1
ATOM 700 N N . ARG A 1 97 ? 11.609 7.785 -0.946 1 97.75 97 ARG A N 1
ATOM 701 C CA . ARG A 1 97 ? 10.648 7.031 -0.143 1 97.75 97 ARG A CA 1
ATOM 702 C C . ARG A 1 97 ? 11.203 6.754 1.25 1 97.75 97 ARG A C 1
ATOM 704 O O . ARG A 1 97 ? 12.344 6.312 1.394 1 97.75 97 ARG A O 1
ATOM 711 N N . GLU A 1 98 ? 10.414 7.082 2.25 1 98.81 98 GLU A N 1
ATOM 712 C CA . GLU A 1 98 ? 10.758 6.734 3.627 1 98.81 98 GLU A CA 1
ATOM 713 C C . GLU A 1 98 ? 9.922 5.562 4.129 1 98.81 98 GLU A C 1
ATOM 715 O O . GLU A 1 98 ? 8.688 5.586 4.039 1 98.81 98 GLU A O 1
ATOM 720 N N . PHE A 1 99 ? 10.594 4.539 4.672 1 98.88 99 PHE A N 1
ATOM 721 C CA . PHE A 1 99 ? 9.867 3.354 5.117 1 98.88 99 PHE A CA 1
ATOM 722 C C . PHE A 1 99 ? 10.555 2.725 6.328 1 98.88 99 PHE A C 1
ATOM 724 O O . PHE A 1 99 ? 11.703 3.049 6.633 1 98.88 99 PHE A O 1
ATOM 731 N N . CYS A 1 100 ? 9.82 1.92 7.051 1 98.81 100 CYS A N 1
ATOM 732 C CA . CYS A 1 100 ? 10.344 1.202 8.211 1 98.81 100 CYS A CA 1
ATOM 733 C C . CYS A 1 100 ? 11.203 0.02 7.781 1 98.81 100 CYS A C 1
ATOM 735 O O . CYS A 1 100 ? 10.75 -0.838 7.02 1 98.81 100 CYS A O 1
ATOM 737 N N . ASN A 1 101 ? 12.414 -0.078 8.258 1 97.94 101 ASN A N 1
ATOM 738 C CA . ASN A 1 101 ? 13.32 -1.153 7.855 1 97.94 101 ASN A CA 1
ATOM 739 C C . ASN A 1 101 ? 12.984 -2.459 8.57 1 97.94 101 ASN A C 1
ATOM 741 O O . ASN A 1 101 ? 13.547 -3.51 8.25 1 97.94 101 ASN A O 1
ATOM 745 N N . LYS A 1 102 ? 12.094 -2.391 9.539 1 97.25 102 LYS A N 1
ATOM 746 C CA . LYS A 1 102 ? 11.68 -3.598 10.25 1 97.25 102 LYS A CA 1
ATOM 747 C C . LYS A 1 102 ? 10.484 -4.258 9.562 1 97.25 102 LYS A C 1
ATOM 749 O O . LYS A 1 102 ? 10.516 -5.457 9.266 1 97.25 102 LYS A O 1
ATOM 754 N N . CYS A 1 103 ? 9.469 -3.447 9.25 1 97.75 103 CYS A N 1
ATOM 755 C CA . CYS A 1 103 ? 8.234 -4.062 8.766 1 97.75 103 CYS A CA 1
ATOM 756 C C . CYS A 1 103 ? 7.988 -3.709 7.305 1 97.75 103 CYS A C 1
ATOM 758 O O . CYS A 1 103 ? 7.078 -4.254 6.676 1 97.75 103 CYS A O 1
ATOM 760 N N . GLY A 1 104 ? 8.695 -2.783 6.754 1 98.38 104 GLY A N 1
ATOM 761 C CA . GLY A 1 104 ? 8.617 -2.473 5.336 1 98.38 104 GLY A CA 1
ATOM 762 C C . GLY A 1 104 ? 7.578 -1.414 5.016 1 98.38 104 GLY A C 1
ATOM 763 O O . GLY A 1 104 ? 7.512 -0.922 3.885 1 98.38 104 GLY A O 1
ATOM 764 N N . SER A 1 105 ? 6.719 -1.017 5.965 1 98.69 105 SER A N 1
ATOM 765 C CA . SER A 1 105 ? 5.648 -0.054 5.715 1 98.69 105 SER A CA 1
ATOM 766 C C . SER A 1 105 ? 6.215 1.297 5.285 1 98.69 105 SER A C 1
ATOM 768 O O . SER A 1 105 ? 7.184 1.785 5.867 1 98.69 105 SER A O 1
ATOM 770 N N . CYS A 1 106 ? 5.586 1.877 4.293 1 98.88 106 CYS A N 1
ATOM 771 C CA . CYS A 1 106 ? 5.941 3.207 3.812 1 98.88 106 CYS A CA 1
ATOM 772 C C . CYS A 1 106 ? 5.258 4.289 4.641 1 98.88 106 CYS A C 1
ATOM 774 O O . CYS A 1 106 ? 4.078 4.168 4.973 1 98.88 106 CYS A O 1
ATOM 776 N N . ILE A 1 107 ? 6.047 5.32 4.91 1 98.94 107 ILE A N 1
ATOM 777 C CA . ILE A 1 107 ? 5.453 6.445 5.629 1 98.94 107 ILE A CA 1
ATOM 778 C C . ILE A 1 107 ? 5.215 7.602 4.664 1 98.94 107 ILE A C 1
ATOM 780 O O . ILE A 1 107 ? 4.133 8.195 4.652 1 98.94 107 ILE A O 1
ATOM 784 N N . CYS A 1 108 ? 6.188 7.98 3.859 1 98.81 108 CYS A N 1
ATOM 785 C CA . CYS A 1 108 ? 5.969 9.109 2.961 1 98.81 108 CYS A CA 1
ATOM 786 C C . CYS A 1 108 ? 6.949 9.07 1.795 1 98.81 108 CYS A C 1
ATOM 788 O O . CYS A 1 108 ? 7.906 8.297 1.807 1 98.81 108 CYS A O 1
ATOM 790 N N . GLU A 1 109 ? 6.609 9.875 0.827 1 98.06 109 GLU A N 1
ATOM 791 C CA . GLU A 1 109 ? 7.426 10.109 -0.359 1 98.06 109 GLU A CA 1
ATOM 792 C C . GLU A 1 109 ? 7.594 11.602 -0.629 1 98.06 109 GLU A C 1
ATOM 794 O O . GLU A 1 109 ? 6.836 12.422 -0.103 1 98.06 109 GLU A O 1
ATOM 799 N N . TYR A 1 110 ? 8.648 11.906 -1.399 1 97 110 TYR A N 1
ATOM 800 C CA . TYR A 1 110 ? 8.859 13.266 -1.879 1 97 110 TYR A CA 1
ATOM 801 C C . TYR A 1 110 ? 9.859 13.297 -3.025 1 97 110 TYR A C 1
ATOM 803 O O . TYR A 1 110 ? 10.492 12.281 -3.328 1 97 110 TYR A O 1
ATOM 811 N N . SER A 1 111 ? 9.898 14.398 -3.723 1 94.31 111 SER A N 1
ATOM 812 C CA . SER A 1 111 ? 10.852 14.578 -4.816 1 94.31 111 SER A CA 1
ATOM 813 C C . SER A 1 111 ? 12.008 15.484 -4.398 1 94.31 111 SER A C 1
ATOM 815 O O . SER A 1 111 ? 11.93 16.156 -3.371 1 94.31 111 SER A O 1
ATOM 817 N N . GLU A 1 112 ? 13.047 15.43 -5.266 1 93.31 112 GLU A N 1
ATOM 818 C CA . GLU A 1 112 ? 14.188 16.312 -5.043 1 93.31 112 GLU A CA 1
ATOM 819 C C . GLU A 1 112 ? 13.758 17.781 -5.004 1 93.31 112 GLU A C 1
ATOM 821 O O . GLU A 1 112 ? 14.25 18.547 -4.176 1 93.31 112 GLU A O 1
ATOM 826 N N . GLN A 1 113 ? 12.828 18.109 -5.754 1 90.88 113 GLN A N 1
ATOM 827 C CA . GLN A 1 113 ? 12.398 19.5 -5.906 1 90.88 113 GLN A CA 1
ATOM 828 C C . GLN A 1 113 ? 11.555 19.938 -4.715 1 90.88 113 GLN A C 1
ATOM 830 O O . GLN A 1 113 ? 11.523 21.125 -4.375 1 90.88 113 GLN A O 1
ATOM 835 N N . THR A 1 114 ? 10.953 18.984 -4.07 1 93.81 114 THR A N 1
ATOM 836 C CA . THR A 1 114 ? 10 19.375 -3.043 1 93.81 114 THR A CA 1
ATOM 837 C C . THR A 1 114 ? 10.438 18.875 -1.672 1 93.81 114 THR A C 1
ATOM 839 O O . THR A 1 114 ? 9.703 19 -0.691 1 93.81 114 THR A O 1
ATOM 842 N N . LYS A 1 115 ? 11.609 18.359 -1.532 1 95.31 115 LYS A N 1
ATOM 843 C CA . LYS A 1 115 ? 12.039 17.656 -0.328 1 95.31 115 LYS A CA 1
ATOM 844 C C . LYS A 1 115 ? 12.125 18.594 0.863 1 95.31 115 LYS A C 1
ATOM 846 O O . LYS A 1 115 ? 12.07 18.172 2.016 1 95.31 115 LYS A O 1
ATOM 851 N N . THR A 1 116 ? 12.234 19.938 0.679 1 97.5 116 THR A N 1
ATOM 852 C CA . THR A 1 116 ? 12.32 20.891 1.786 1 97.5 116 THR A CA 1
ATOM 853 C C . THR A 1 116 ? 10.961 21.531 2.049 1 97.5 116 THR A C 1
ATOM 855 O O . THR A 1 116 ? 10.828 22.359 2.947 1 97.5 116 THR A O 1
ATOM 858 N N . LEU A 1 117 ? 9.898 21.109 1.274 1 98.25 117 LEU A N 1
ATOM 859 C CA . LEU A 1 117 ? 8.633 21.844 1.35 1 98.25 117 LEU A CA 1
ATOM 860 C C . LEU A 1 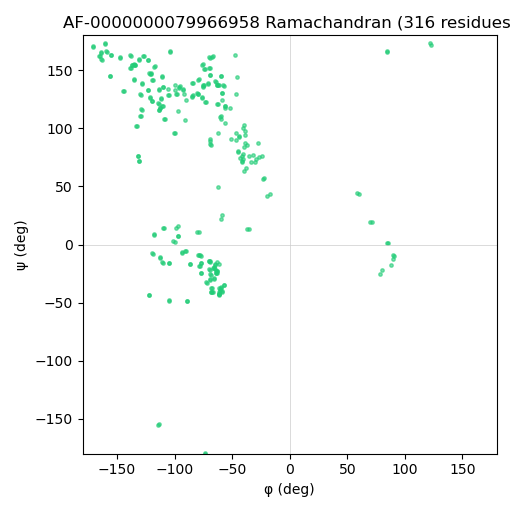117 ? 7.5 20.906 1.771 1 98.25 117 LEU A C 1
ATOM 862 O O . LEU A 1 117 ? 6.633 21.297 2.557 1 98.25 117 LEU A O 1
ATOM 866 N N . TYR A 1 118 ? 7.504 19.703 1.17 1 98.56 118 TYR A N 1
ATOM 867 C CA . TYR A 1 118 ? 6.324 18.875 1.322 1 98.56 118 TYR A CA 1
ATOM 868 C C . TYR A 1 118 ? 6.715 17.422 1.591 1 98.56 118 TYR A C 1
ATOM 870 O O . TYR A 1 118 ? 7.848 17.016 1.309 1 98.56 118 TYR A O 1
ATOM 878 N N . ARG A 1 119 ? 5.812 16.719 2.236 1 98.69 119 ARG A N 1
ATOM 879 C CA . ARG A 1 119 ? 5.773 15.258 2.254 1 98.69 119 ARG A CA 1
ATOM 880 C C . ARG A 1 119 ? 4.465 14.734 1.666 1 98.69 119 ARG A C 1
ATOM 882 O O . ARG A 1 119 ? 3.416 15.359 1.827 1 98.69 119 ARG A O 1
ATOM 889 N N . TYR A 1 120 ? 4.57 13.727 0.974 1 98.69 120 TYR A N 1
ATOM 890 C CA . TYR A 1 120 ? 3.416 12.938 0.549 1 98.69 120 TYR A CA 1
ATOM 891 C C . TYR A 1 120 ? 3.238 11.711 1.434 1 98.69 120 TYR A C 1
ATOM 893 O O . TYR A 1 120 ? 3.865 10.672 1.2 1 98.69 120 TYR A O 1
ATOM 901 N N . ILE A 1 121 ? 2.389 11.836 2.412 1 98.88 121 ILE A N 1
ATOM 902 C CA . ILE A 1 121 ? 2.207 10.805 3.428 1 98.88 121 ILE A CA 1
ATOM 903 C C . ILE A 1 121 ? 1.32 9.688 2.881 1 98.88 121 ILE A C 1
ATOM 905 O O . ILE A 1 121 ? 0.273 9.953 2.285 1 98.88 121 ILE A O 1
ATOM 909 N N . ALA A 1 122 ? 1.812 8.414 3.027 1 98.94 122 ALA A N 1
ATOM 910 C CA . ALA A 1 122 ? 0.901 7.305 2.762 1 98.94 122 ALA A CA 1
ATOM 911 C C . ALA A 1 122 ? -0.35 7.402 3.631 1 98.94 122 ALA A C 1
ATOM 913 O O . ALA A 1 122 ? -0.272 7.301 4.855 1 98.94 122 ALA A O 1
ATOM 914 N N . LEU A 1 123 ? -1.466 7.508 3.021 1 98.75 123 LEU A N 1
ATOM 915 C CA . LEU A 1 123 ? -2.682 7.801 3.771 1 98.75 123 LEU A CA 1
ATOM 916 C C . LEU A 1 123 ? -2.939 6.73 4.828 1 98.75 123 LEU A C 1
ATOM 918 O O . LEU A 1 123 ? -3.324 7.043 5.957 1 98.75 123 LEU A O 1
ATOM 922 N N . GLY A 1 124 ? -2.705 5.512 4.469 1 98.69 124 GLY A N 1
ATOM 923 C CA . GLY A 1 124 ? -3 4.395 5.355 1 98.69 124 GLY A CA 1
ATOM 924 C C . GLY A 1 124 ? -2.152 4.391 6.613 1 98.69 124 GLY A C 1
ATOM 925 O O . GLY A 1 124 ? -2.473 3.701 7.582 1 98.69 124 GLY A O 1
ATOM 926 N N . SER A 1 125 ? -1.055 5.145 6.586 1 98.88 125 SER A N 1
ATOM 927 C CA . SER A 1 125 ? -0.183 5.176 7.754 1 98.88 125 SER A CA 1
ATOM 928 C C . SER A 1 125 ? -0.772 6.051 8.859 1 98.88 125 SER A C 1
ATOM 930 O O . SER A 1 125 ? -0.334 5.984 10.008 1 98.88 125 SER A O 1
ATOM 932 N N . LEU A 1 126 ? -1.752 6.875 8.516 1 98.88 126 LEU A N 1
ATOM 933 C CA . LEU A 1 126 ? -2.426 7.707 9.508 1 98.88 126 LEU A CA 1
ATOM 934 C C . LEU A 1 126 ? -3.273 6.859 10.445 1 98.88 126 LEU A C 1
ATOM 936 O O . LEU A 1 126 ? -3.879 5.871 10.023 1 98.88 126 LEU A O 1
ATOM 940 N N . ASP A 1 127 ? -3.332 7.289 11.672 1 98.69 127 ASP A N 1
ATOM 941 C CA . ASP A 1 127 ? -4.223 6.621 12.617 1 98.69 127 ASP A CA 1
ATOM 942 C C . ASP A 1 127 ? -5.688 6.871 12.266 1 98.69 127 ASP A C 1
ATOM 944 O O . ASP A 1 127 ? -6.551 6.039 12.547 1 98.69 127 ASP A O 1
ATOM 948 N N . GLU A 1 128 ? -5.945 7.98 11.602 1 97.81 128 GLU A N 1
ATOM 949 C CA . GLU A 1 128 ? -7.285 8.344 11.148 1 97.81 128 GLU A CA 1
ATOM 950 C C . GLU A 1 128 ? -7.277 8.766 9.68 1 97.81 128 GLU A C 1
ATOM 952 O O . GLU A 1 128 ? -7.461 9.945 9.367 1 97.81 128 GLU A O 1
ATOM 957 N N . PRO A 1 129 ? -7.18 7.789 8.773 1 97.81 129 PRO A N 1
ATOM 958 C CA . PRO A 1 129 ? -7.094 8.141 7.352 1 97.81 129 PRO A CA 1
ATOM 959 C C . PRO A 1 129 ? -8.352 8.836 6.84 1 97.81 129 PRO A C 1
ATOM 961 O O . PRO A 1 129 ? -8.281 9.633 5.902 1 97.81 129 PRO A O 1
ATOM 964 N N . SER A 1 130 ? -9.5 8.633 7.449 1 95.75 130 SER A N 1
ATOM 965 C CA . SER A 1 130 ? -10.766 9.203 6.996 1 95.75 130 SER A CA 1
ATOM 966 C C . SER A 1 130 ? -10.789 10.711 7.195 1 95.75 130 SER A C 1
ATOM 968 O O . SER A 1 130 ? -11.648 11.406 6.641 1 95.75 130 SER A O 1
ATOM 970 N N . ALA A 1 131 ? -9.883 11.234 7.965 1 96.44 131 ALA A N 1
ATOM 971 C CA . ALA A 1 131 ? -9.812 12.672 8.227 1 96.44 131 ALA A CA 1
ATOM 972 C C . ALA A 1 131 ? -9.367 13.438 6.98 1 96.44 131 ALA A C 1
ATOM 974 O O . ALA A 1 131 ? -9.602 14.641 6.875 1 96.44 131 ALA A O 1
ATOM 975 N N . LEU A 1 132 ? -8.742 12.789 6.086 1 95.94 132 LEU A N 1
ATOM 976 C CA . LEU A 1 132 ? -8.195 13.438 4.898 1 95.94 132 LEU A CA 1
ATOM 977 C C . LEU A 1 132 ? -8.586 12.68 3.637 1 95.94 132 LEU A C 1
ATOM 979 O O . LEU A 1 132 ? -7.73 12.086 2.973 1 95.94 132 LEU A O 1
ATOM 983 N N . PRO A 1 133 ? -9.82 12.742 3.238 1 93.94 133 PRO A N 1
ATOM 984 C CA . PRO A 1 133 ? -10.258 12.008 2.047 1 93.94 133 PRO A CA 1
ATOM 985 C C . PRO A 1 133 ? -9.633 12.547 0.762 1 93.94 133 PRO A C 1
ATOM 987 O O . PRO A 1 133 ? -9.148 13.68 0.735 1 93.94 133 PRO A O 1
ATOM 990 N N . PRO A 1 134 ? -9.664 11.742 -0.294 1 93.81 134 PRO A N 1
ATOM 991 C CA . PRO A 1 134 ? -9.047 12.172 -1.555 1 93.81 134 PRO A CA 1
ATOM 992 C C . PRO A 1 134 ? -9.82 13.297 -2.234 1 93.81 134 PRO A C 1
ATOM 994 O O . PRO A 1 134 ? -11.039 13.383 -2.098 1 93.81 134 PRO A O 1
ATOM 997 N N . LYS A 1 135 ? -9.008 14.078 -2.992 1 90.81 135 LYS A N 1
ATOM 998 C CA . LYS A 1 135 ? -9.555 15.219 -3.721 1 90.81 135 LYS A CA 1
ATOM 999 C C . LYS A 1 135 ? -9.344 15.062 -5.223 1 90.81 135 LYS A C 1
ATOM 1001 O O . LYS A 1 135 ? -9.812 15.891 -6.012 1 90.81 135 LYS A O 1
ATOM 1006 N N . GLY A 1 136 ? -8.539 14.008 -5.602 1 90.5 136 GLY A N 1
ATOM 1007 C CA . GLY A 1 136 ? -8.266 13.82 -7.016 1 90.5 136 GLY A CA 1
ATOM 1008 C C . GLY A 1 136 ? -7.566 12.508 -7.32 1 90.5 136 GLY A C 1
ATOM 1009 O O . GLY A 1 136 ? -7.172 11.781 -6.406 1 90.5 136 GLY A O 1
ATOM 1010 N N . GLU A 1 137 ? -7.5 12.242 -8.664 1 92.69 137 GLU A N 1
ATOM 1011 C CA . GLU A 1 137 ? -6.863 11.031 -9.188 1 92.69 137 GLU A CA 1
ATOM 1012 C C . GLU A 1 137 ? -5.973 11.352 -10.383 1 92.69 137 GLU A C 1
ATOM 1014 O O . GLU A 1 137 ? -6.312 12.203 -11.203 1 92.69 137 GLU A O 1
ATOM 1019 N N . PHE A 1 138 ? -4.863 10.602 -10.352 1 91.81 138 PHE A N 1
ATOM 1020 C CA . PHE A 1 138 ? -3.926 10.711 -11.469 1 91.81 138 PHE A CA 1
ATOM 1021 C C . PHE A 1 138 ? -3.803 9.383 -12.203 1 91.81 138 PHE A C 1
ATOM 1023 O O . PHE A 1 138 ? -4.055 8.32 -11.625 1 91.81 138 PHE A O 1
ATOM 1030 N N . PHE A 1 139 ? -3.422 9.477 -13.594 1 94.19 139 PHE A N 1
ATOM 1031 C CA . PHE A 1 139 ? -3.158 8.312 -14.43 1 94.19 139 PHE A CA 1
ATOM 1032 C C . PHE A 1 139 ? -4.379 7.402 -14.492 1 94.19 139 PHE A C 1
ATOM 1034 O O . PHE A 1 139 ? -4.258 6.184 -14.375 1 94.19 139 PHE A O 1
ATOM 1041 N N . CYS A 1 140 ? -5.5 7.965 -14.664 1 92.5 140 CYS A N 1
ATOM 1042 C CA . CYS A 1 140 ? -6.762 7.238 -14.648 1 92.5 140 CYS A CA 1
ATOM 1043 C C . CYS A 1 140 ? -6.832 6.246 -15.805 1 92.5 140 CYS A C 1
ATOM 1045 O O . CYS A 1 140 ? -7.602 5.285 -15.758 1 92.5 140 CYS A O 1
ATOM 1047 N N . SER A 1 141 ? -6.066 6.496 -16.844 1 91.62 141 SER A N 1
ATOM 1048 C CA . SER A 1 141 ? -6.016 5.555 -17.953 1 91.62 141 SER A CA 1
ATOM 1049 C C . SER A 1 141 ? -5.461 4.207 -17.516 1 91.62 141 SER A C 1
ATOM 1051 O O . SER A 1 141 ? -5.633 3.201 -18.203 1 91.62 141 SER A O 1
ATOM 1053 N N . GLN A 1 142 ? -4.824 4.156 -16.344 1 94.31 142 GLN A N 1
ATOM 1054 C CA . GLN A 1 142 ? -4.23 2.924 -15.836 1 94.31 142 GLN A CA 1
ATOM 1055 C C . GLN A 1 142 ? -5.008 2.396 -14.633 1 94.31 142 GLN A C 1
ATOM 1057 O O . GLN A 1 142 ? -4.512 1.548 -13.891 1 94.31 142 GLN A O 1
ATOM 1062 N N . ARG A 1 143 ? -6.172 2.922 -14.453 1 93.25 143 ARG A N 1
ATOM 1063 C CA . ARG A 1 143 ? -7.039 2.4 -13.406 1 93.25 143 ARG A CA 1
ATOM 1064 C C . ARG A 1 143 ? -7.422 0.951 -13.68 1 93.25 143 ARG A C 1
ATOM 1066 O O . ARG A 1 143 ? -7.719 0.587 -14.82 1 93.25 143 ARG A O 1
ATOM 1073 N N . GLU A 1 144 ? -7.379 0.145 -12.586 1 93.44 144 GLU A N 1
ATOM 1074 C CA . GLU A 1 144 ? -7.863 -1.222 -12.75 1 93.44 144 GLU A CA 1
ATOM 1075 C C . GLU A 1 144 ? -9.328 -1.241 -13.18 1 93.44 144 GLU A C 1
ATOM 1077 O O . GLU A 1 144 ? -10.141 -0.481 -12.656 1 93.44 144 GLU A O 1
ATOM 1082 N N . ASP A 1 145 ? -9.695 -2.154 -13.969 1 89.06 145 ASP A N 1
ATOM 1083 C CA . ASP A 1 145 ? -11.023 -2.174 -14.586 1 89.06 145 ASP A CA 1
ATOM 1084 C C . ASP A 1 145 ? -12.102 -2.447 -13.547 1 89.06 145 ASP A C 1
ATOM 1086 O O . ASP A 1 145 ? -13.234 -1.985 -13.688 1 89.06 145 ASP A O 1
ATOM 1090 N N . TRP A 1 146 ? -11.766 -3.145 -12.594 1 87.44 146 TRP A N 1
ATOM 1091 C CA . TRP A 1 146 ? -12.766 -3.525 -11.602 1 87.44 146 TRP A CA 1
ATOM 1092 C C . TRP A 1 146 ? -13.055 -2.371 -10.648 1 87.44 146 TRP A C 1
ATOM 1094 O O . TRP A 1 146 ? -14.031 -2.41 -9.891 1 87.44 146 TRP A O 1
ATOM 1104 N N . MET A 1 147 ? -12.133 -1.439 -10.633 1 85.75 147 MET A N 1
ATOM 1105 C CA . MET A 1 147 ? -12.289 -0.32 -9.703 1 85.75 147 MET A CA 1
ATOM 1106 C C . MET A 1 147 ? -13.172 0.766 -10.312 1 85.75 147 MET A C 1
ATOM 1108 O O . MET A 1 147 ? -12.969 1.169 -11.461 1 85.75 147 MET A O 1
ATOM 1112 N N . SER A 1 148 ? -14.172 1.113 -9.5 1 76.94 148 SER A N 1
ATOM 1113 C CA . SER A 1 148 ? -15.016 2.225 -9.938 1 76.94 148 SER A CA 1
ATOM 1114 C C . SER A 1 148 ? -14.305 3.562 -9.742 1 76.94 148 SER A C 1
ATOM 1116 O O . SER A 1 148 ? -13.383 3.668 -8.93 1 76.94 148 SER A O 1
ATOM 1118 N N . GLU A 1 149 ? -14.758 4.453 -10.555 1 72.06 149 GLU A N 1
ATOM 1119 C CA . GLU A 1 149 ? -14.273 5.812 -10.32 1 72.06 149 GLU A CA 1
ATOM 1120 C C . GLU A 1 149 ? -14.625 6.285 -8.914 1 72.06 149 GLU A C 1
ATOM 1122 O O . GLU A 1 149 ? -15.672 5.918 -8.367 1 72.06 149 GLU A O 1
ATOM 1127 N N . ILE A 1 150 ? -13.641 6.793 -8.25 1 66.56 150 ILE A N 1
ATOM 1128 C CA . ILE A 1 150 ? -13.938 7.34 -6.934 1 66.56 150 ILE A CA 1
ATOM 1129 C C . ILE A 1 150 ? -14.914 8.508 -7.062 1 66.56 150 ILE A C 1
ATOM 1131 O O . ILE A 1 150 ? -14.734 9.383 -7.91 1 66.56 150 ILE A O 1
ATOM 1135 N N . PRO A 1 151 ? -16.094 8.289 -6.355 1 57.59 151 PRO A N 1
ATOM 1136 C CA . PRO A 1 151 ? -17.141 9.305 -6.43 1 57.59 151 PRO A CA 1
ATOM 1137 C C . PRO A 1 151 ? -16.672 10.688 -5.977 1 57.59 151 PRO A C 1
ATOM 1139 O O . PRO A 1 151 ? -15.867 10.789 -5.043 1 57.59 151 PRO A O 1
ATOM 1142 N N . GLY A 1 152 ? -17.125 11.789 -6.836 1 55.12 152 GLY A N 1
ATOM 1143 C CA . GLY A 1 152 ? -17.016 13.203 -6.516 1 55.12 152 GLY A CA 1
ATOM 1144 C C . GLY A 1 152 ? -16.219 13.984 -7.551 1 55.12 152 GLY A C 1
ATOM 1145 O O . GLY A 1 152 ? -15.75 13.422 -8.539 1 55.12 152 GLY A O 1
ATOM 1146 N N . GLU A 1 153 ? -16.234 15.352 -7.328 1 50.47 153 GLU A N 1
ATOM 1147 C CA . GLU A 1 153 ? -15.57 16.312 -8.211 1 50.47 153 GLU A CA 1
ATOM 1148 C C . GLU A 1 153 ? -14.07 16.047 -8.297 1 50.47 153 GLU A C 1
ATOM 1150 O O . GLU A 1 153 ? -13.266 16.922 -8 1 50.47 153 GLU A O 1
ATOM 1155 N N . LEU A 1 154 ? -13.766 14.852 -7.992 1 55.34 154 LEU A N 1
ATOM 1156 C CA . LEU A 1 154 ? -12.32 14.656 -7.996 1 55.34 154 LEU A CA 1
ATOM 1157 C C . LEU A 1 154 ? -11.734 14.953 -9.375 1 55.34 154 LEU A C 1
ATOM 1159 O O . LEU A 1 154 ? -12.297 14.547 -10.391 1 55.34 154 LEU A O 1
ATOM 1163 N N . ALA A 1 155 ? -11.023 16 -9.438 1 49.25 155 ALA A N 1
ATOM 1164 C CA . ALA A 1 155 ? -10.273 16.406 -10.625 1 49.25 155 ALA A CA 1
ATOM 1165 C C . ALA A 1 155 ? -9.539 15.227 -11.25 1 49.25 155 ALA A C 1
ATOM 1167 O O . ALA A 1 155 ? -8.836 14.484 -10.555 1 49.25 155 ALA A O 1
ATOM 1168 N N . GLN A 1 156 ? -10.125 14.586 -12.195 1 54.28 156 GLN A N 1
ATOM 1169 C CA . GLN A 1 156 ? -9.406 13.57 -12.961 1 54.28 156 GLN A CA 1
ATOM 1170 C C . GLN A 1 156 ? -8.336 14.203 -13.836 1 54.28 156 GLN A C 1
ATOM 1172 O O . GLN A 1 156 ? -8.617 15.109 -14.617 1 54.28 156 GLN A O 1
ATOM 1177 N N . PHE A 1 157 ? -7.18 14.414 -13.297 1 52.84 157 PHE A N 1
ATOM 1178 C CA . PHE A 1 157 ? -6.141 14.953 -14.164 1 52.84 157 PHE A CA 1
ATOM 1179 C C . PHE A 1 157 ? -5.703 13.914 -15.195 1 52.84 157 PHE A C 1
ATOM 1181 O O . PHE A 1 157 ? -5.324 12.797 -14.836 1 52.84 157 PHE A O 1
ATOM 1188 N N . VAL A 1 158 ? -6.371 13.883 -16.359 1 43.28 158 VAL A N 1
ATOM 1189 C CA . VAL A 1 158 ? -6.047 13.086 -17.531 1 43.28 158 VAL A CA 1
ATOM 1190 C C . VAL A 1 158 ? -4.555 13.195 -17.844 1 43.28 158 VAL A C 1
ATOM 1192 O O . VAL A 1 158 ? -3.957 14.258 -17.656 1 43.28 158 VAL A O 1
ATOM 1195 N N . LYS A 1 159 ? -3.885 12.062 -18.031 1 38.5 159 LYS A N 1
ATOM 1196 C CA . LYS A 1 159 ? -2.656 12.07 -18.812 1 38.5 159 LYS A CA 1
ATOM 1197 C C . LYS A 1 159 ? -2.793 12.984 -20.031 1 38.5 159 LYS A C 1
ATOM 1199 O O . LYS A 1 159 ? -3.793 12.93 -20.75 1 38.5 159 LYS A O 1
ATOM 1204 N N . GLN A 1 160 ? -2.793 14.43 -20 1 26.86 160 GLN A N 1
ATOM 1205 C CA . GLN A 1 160 ? -2.42 14.742 -21.375 1 26.86 160 GLN A CA 1
ATOM 1206 C C . GLN A 1 160 ? -1.089 14.102 -21.75 1 26.86 160 GLN A C 1
ATOM 1208 O O . GLN A 1 160 ? -0.155 14.078 -20.953 1 26.86 160 GLN A O 1
ATOM 1213 N N . MET B 1 1 ? -0.078 -51.344 -66.5 1 31.47 1 MET B N 1
ATOM 1214 C CA . MET B 1 1 ? -0.218 -49.969 -66 1 31.47 1 MET B CA 1
ATOM 1215 C C . MET B 1 1 ? -0.2 -49.906 -64.5 1 31.47 1 MET B C 1
ATOM 1217 O O . MET B 1 1 ? -0.905 -50.656 -63.812 1 31.47 1 MET B O 1
ATOM 1221 N N . PRO B 1 2 ? 0.828 -49.219 -63.875 1 35 2 PRO B N 1
ATOM 1222 C CA . PRO B 1 2 ? 1.232 -49.094 -62.469 1 35 2 PRO B CA 1
ATOM 1223 C C . PRO B 1 2 ? 0.132 -48.5 -61.594 1 35 2 PRO B C 1
ATOM 1225 O O . PRO B 1 2 ? -0.631 -47.625 -62.062 1 35 2 PRO B O 1
ATOM 1228 N N . GLN B 1 3 ? -0.482 -49.344 -60.75 1 33.25 3 GLN B N 1
ATOM 1229 C CA . GLN B 1 3 ? -1.555 -49 -59.812 1 33.25 3 GLN B CA 1
ATOM 1230 C C . GLN B 1 3 ? -1.15 -47.875 -58.875 1 33.25 3 GLN B C 1
ATOM 1232 O O . GLN B 1 3 ? -0.017 -47.812 -58.406 1 33.25 3 GLN B O 1
ATOM 1237 N N . PRO B 1 4 ? -1.868 -46.688 -58.938 1 35.47 4 PRO B N 1
ATOM 1238 C CA . PRO B 1 4 ? -1.637 -45.469 -58.156 1 35.47 4 PRO B CA 1
ATOM 1239 C C . PRO B 1 4 ? -1.559 -45.719 -56.656 1 35.47 4 PRO B C 1
ATOM 1241 O O . PRO B 1 4 ? -2.152 -46.688 -56.156 1 35.47 4 PRO B O 1
ATOM 1244 N N . SER B 1 5 ? -0.369 -45.406 -56.094 1 35.81 5 SER B N 1
ATOM 1245 C CA . SER B 1 5 ? 0.053 -45.406 -54.688 1 35.81 5 SER B CA 1
ATOM 1246 C C . SER B 1 5 ? -0.931 -44.625 -53.812 1 35.81 5 SER B C 1
ATOM 1248 O O . SER B 1 5 ? -1.252 -43.469 -54.125 1 35.81 5 SER B O 1
ATOM 1250 N N . VAL B 1 6 ? -1.906 -45.312 -53.281 1 34.78 6 VAL B N 1
ATOM 1251 C CA . VAL B 1 6 ? -2.867 -44.844 -52.312 1 34.78 6 VAL B CA 1
ATOM 1252 C C . VAL B 1 6 ? -2.135 -44.094 -51.188 1 34.78 6 VAL B C 1
ATOM 1254 O O . VAL B 1 6 ? -1.248 -44.656 -50.531 1 34.78 6 VAL B O 1
ATOM 1257 N N . PHE B 1 7 ? -1.949 -42.719 -51.344 1 33.16 7 PHE B N 1
ATOM 1258 C CA . PHE B 1 7 ? -1.465 -41.75 -50.375 1 33.16 7 PHE B CA 1
ATOM 1259 C C . PHE B 1 7 ? -2.143 -41.969 -49.031 1 33.16 7 PHE B C 1
ATOM 1261 O O . PHE B 1 7 ? -3.371 -41.938 -48.938 1 33.16 7 PHE B O 1
ATOM 1268 N N . GLY B 1 8 ? -1.648 -42.938 -48.281 1 33.16 8 GLY B N 1
ATOM 1269 C CA . GLY B 1 8 ? -2.094 -43.094 -46.906 1 33.16 8 GLY B CA 1
ATOM 1270 C C . GLY B 1 8 ? -2.115 -41.75 -46.156 1 33.16 8 GLY B C 1
ATOM 1271 O O . GLY B 1 8 ? -1.147 -41 -46.219 1 33.16 8 GLY B O 1
ATOM 1272 N N . GLY B 1 9 ? -3.289 -41.125 -46.125 1 33.41 9 GLY B N 1
ATOM 1273 C CA . GLY B 1 9 ? -3.6 -39.969 -45.312 1 33.41 9 GLY B CA 1
ATOM 1274 C C . GLY B 1 9 ? -3.031 -40.031 -43.906 1 33.41 9 GLY B C 1
ATOM 1275 O O . GLY B 1 9 ? -3.293 -41 -43.188 1 33.41 9 GLY B O 1
ATOM 1276 N N . GLY B 1 10 ? -1.719 -39.75 -43.75 1 32.5 10 GLY B N 1
ATOM 1277 C CA . GLY B 1 10 ? -1.159 -39.531 -42.438 1 32.5 10 GLY B CA 1
ATOM 1278 C C . GLY B 1 10 ? -2.076 -38.75 -41.5 1 32.5 10 GLY B C 1
ATOM 1279 O O . GLY B 1 10 ? -2.596 -37.719 -41.875 1 32.5 10 GLY B O 1
ATOM 1280 N N . ASP B 1 11 ? -2.822 -39.5 -40.719 1 31.12 11 ASP B N 1
ATOM 1281 C CA . ASP B 1 11 ? -3.557 -38.906 -39.625 1 31.12 11 ASP B CA 1
ATOM 1282 C C . ASP B 1 11 ? -2.691 -37.906 -38.844 1 31.12 11 ASP B C 1
ATOM 1284 O O . ASP B 1 11 ? -1.653 -38.281 -38.281 1 31.12 11 ASP B O 1
ATOM 1288 N N . ALA B 1 12 ? -2.551 -36.688 -39.406 1 37.44 12 ALA B N 1
ATOM 1289 C CA . ALA B 1 12 ? -2.145 -35.594 -38.562 1 37.44 12 ALA B CA 1
ATOM 1290 C C . ALA B 1 12 ? -2.781 -35.688 -37.188 1 37.44 12 ALA B C 1
ATOM 1292 O O . ALA B 1 12 ? -3.992 -35.531 -37.031 1 37.44 12 ALA B O 1
ATOM 1293 N N . GLN B 1 13 ? -2.408 -36.688 -36.469 1 31.98 13 GLN B N 1
ATOM 1294 C CA . GLN B 1 13 ? -2.787 -36.594 -35.062 1 31.98 13 GLN B CA 1
ATOM 1295 C C . GLN B 1 13 ? -2.654 -35.188 -34.531 1 31.98 13 GLN B C 1
ATOM 1297 O O . GLN B 1 13 ? -1.566 -34.594 -34.562 1 31.98 13 GLN B O 1
ATOM 1302 N N . ALA B 1 14 ? -3.68 -34.406 -34.688 1 34.75 14 ALA B N 1
ATOM 1303 C CA . ALA B 1 14 ? -3.896 -33.156 -34 1 34.75 14 ALA B CA 1
ATOM 1304 C C . ALA B 1 14 ? -3.459 -33.25 -32.531 1 34.75 14 ALA B C 1
ATOM 1306 O O . ALA B 1 14 ? -4.07 -34 -31.734 1 34.75 14 ALA B O 1
ATOM 1307 N N . GLN B 1 15 ? -2.238 -33.469 -32.156 1 34.47 15 GLN B N 1
ATOM 1308 C CA . GLN B 1 15 ? -1.869 -33.094 -30.812 1 34.47 15 GLN B CA 1
ATOM 1309 C C . GLN B 1 15 ? -2.684 -31.891 -30.344 1 34.47 15 GLN B C 1
ATOM 1311 O O . GLN B 1 15 ? -2.598 -30.812 -30.922 1 34.47 15 GLN B O 1
ATOM 1316 N N . GLY B 1 16 ? -3.957 -32.156 -30.109 1 35.41 16 GLY B N 1
ATOM 1317 C CA . GLY B 1 16 ? -4.738 -31.109 -29.438 1 35.41 16 GLY B CA 1
ATOM 1318 C C . GLY B 1 16 ? -3.92 -30.281 -28.469 1 35.41 16 GLY B C 1
ATOM 1319 O O . GLY B 1 16 ? -3.279 -30.812 -27.562 1 35.41 16 GLY B O 1
ATOM 1320 N N . ALA B 1 17 ? -3.123 -29.359 -28.906 1 39.38 17 ALA B N 1
ATOM 1321 C CA . ALA B 1 17 ? -2.688 -28.297 -27.984 1 39.38 17 ALA B CA 1
ATOM 1322 C C . ALA B 1 17 ? -3.672 -28.141 -26.828 1 39.38 17 ALA B C 1
ATOM 1324 O O . ALA B 1 17 ? -4.785 -27.641 -27.031 1 39.38 17 ALA B O 1
ATOM 1325 N N . GLU B 1 18 ? -4.008 -29.156 -26.016 1 40.22 18 GLU B N 1
ATOM 1326 C CA . GLU B 1 18 ? -4.766 -28.906 -24.797 1 40.22 18 GLU B CA 1
ATOM 1327 C C . GLU B 1 18 ? -4.531 -27.484 -24.281 1 40.22 18 GLU B C 1
ATOM 1329 O O . GLU B 1 18 ? -3.387 -27.078 -24.078 1 40.22 18 GLU B O 1
ATOM 1334 N N . ALA B 1 19 ? -5.039 -26.469 -24.797 1 46.59 19 ALA B N 1
ATOM 1335 C CA . ALA B 1 19 ? -5.121 -25.062 -24.391 1 46.59 19 ALA B CA 1
ATOM 1336 C C . ALA B 1 19 ? -4.891 -24.906 -22.891 1 46.59 19 ALA B C 1
ATOM 1338 O O . ALA B 1 19 ? -5.824 -25.047 -22.094 1 46.59 19 ALA B O 1
ATOM 1339 N N . SER B 1 20 ? -3.943 -25.562 -22.078 1 57.41 20 SER B N 1
ATOM 1340 C CA . SER B 1 20 ? -3.672 -25.641 -20.641 1 57.41 20 SER B CA 1
ATOM 1341 C C . SER B 1 20 ? -3.834 -24.281 -19.969 1 57.41 20 SER B C 1
ATOM 1343 O O . SER B 1 20 ? -3.479 -23.25 -20.547 1 57.41 20 SER B O 1
ATOM 1345 N N . GLY B 1 21 ? -5.062 -23.984 -19.25 1 76.31 21 GLY B N 1
ATOM 1346 C CA . GLY B 1 21 ? -5.473 -22.859 -18.422 1 76.31 21 GLY B CA 1
ATOM 1347 C C . GLY B 1 21 ? -4.348 -22.312 -17.562 1 76.31 21 GLY B C 1
ATOM 1348 O O . GLY B 1 21 ? -4.594 -21.562 -16.609 1 76.31 21 GLY B O 1
ATOM 1349 N N . GLN B 1 22 ? -3.119 -22.812 -17.969 1 90.19 22 GLN B N 1
ATOM 1350 C CA . GLN B 1 22 ? -1.962 -22.391 -17.188 1 90.19 22 GLN B CA 1
ATOM 1351 C C . GLN B 1 22 ? -1.643 -20.922 -17.422 1 90.19 22 GLN B C 1
ATOM 1353 O O . GLN B 1 22 ? -1.721 -20.438 -18.547 1 90.19 22 GLN B O 1
ATOM 1358 N N . ILE B 1 23 ? -1.314 -20.266 -16.281 1 94 23 ILE B N 1
ATOM 1359 C CA . ILE B 1 23 ? -0.938 -18.859 -16.391 1 94 23 ILE B CA 1
ATOM 1360 C C . ILE B 1 23 ? 0.457 -18.641 -15.812 1 94 23 ILE B C 1
ATOM 1362 O O . ILE B 1 23 ? 0.809 -19.25 -14.797 1 94 23 ILE B O 1
ATOM 1366 N N . HIS B 1 24 ? 1.278 -17.906 -16.594 1 98 24 HIS B N 1
ATOM 1367 C CA . HIS B 1 24 ? 2.604 -17.484 -16.156 1 98 24 HIS B CA 1
ATOM 1368 C C . HIS B 1 24 ? 2.66 -15.969 -15.984 1 98 24 HIS B C 1
ATOM 1370 O O . HIS B 1 24 ? 2.48 -15.219 -16.938 1 98 24 HIS B O 1
ATOM 1376 N N . LEU B 1 25 ? 2.91 -15.586 -14.766 1 98.56 25 LEU B N 1
ATOM 1377 C CA . LEU B 1 25 ? 3.008 -14.164 -14.453 1 98.56 25 LEU B CA 1
ATOM 1378 C C . LEU B 1 25 ? 4.355 -13.844 -13.82 1 98.56 25 LEU B C 1
ATOM 1380 O O . LEU B 1 25 ? 5.062 -14.742 -13.359 1 98.56 25 LEU B O 1
ATOM 1384 N N . SER B 1 26 ? 4.742 -12.633 -13.883 1 98.88 26 SER B N 1
ATOM 1385 C CA . SER B 1 26 ? 5.934 -12.117 -13.219 1 98.88 26 SER B CA 1
ATOM 1386 C C . SER B 1 26 ? 5.605 -10.906 -12.359 1 98.88 26 SER B C 1
ATOM 1388 O O . SER B 1 26 ? 4.523 -10.328 -12.477 1 98.88 26 SER B O 1
ATOM 1390 N N . GLY B 1 27 ? 6.52 -10.609 -11.461 1 98.88 27 GLY B N 1
ATOM 1391 C CA . GLY B 1 27 ? 6.387 -9.43 -10.625 1 98.88 27 GLY B CA 1
ATOM 1392 C C . GLY B 1 27 ? 7.699 -8.984 -10.008 1 98.88 27 GLY B C 1
ATOM 1393 O O . GLY B 1 27 ? 8.734 -9.617 -10.211 1 98.88 27 GLY B O 1
ATOM 1394 N N . SER B 1 28 ? 7.637 -7.84 -9.367 1 98.94 28 SER B N 1
ATOM 1395 C CA . SER B 1 28 ? 8.812 -7.277 -8.711 1 98.94 28 SER B CA 1
ATOM 1396 C C . SER B 1 28 ? 8.43 -6.164 -7.746 1 98.94 28 SER B C 1
ATOM 1398 O O . SER B 1 28 ? 7.301 -5.664 -7.781 1 98.94 28 SER B O 1
ATOM 1400 N N . CYS B 1 29 ? 9.492 -5.961 -6.887 1 98.69 29 CYS B N 1
ATOM 1401 C CA . CYS B 1 29 ? 9.352 -4.738 -6.098 1 98.69 29 CYS B CA 1
ATOM 1402 C C . CYS B 1 29 ? 9.609 -3.506 -6.957 1 98.69 29 CYS B C 1
ATOM 1404 O O . CYS B 1 29 ? 9.875 -3.621 -8.156 1 98.69 29 CYS B O 1
ATOM 1406 N N . PHE B 1 30 ? 9.539 -2.312 -6.418 1 97.56 30 PHE B N 1
ATOM 1407 C CA . PHE B 1 30 ? 9.648 -1.026 -7.098 1 97.56 30 PHE B CA 1
ATOM 1408 C C . PHE B 1 30 ? 11.016 -0.878 -7.758 1 97.56 30 PHE B C 1
ATOM 1410 O O . PHE B 1 30 ? 11.109 -0.471 -8.914 1 97.56 30 PHE B O 1
ATOM 1417 N N . CYS B 1 31 ? 12.07 -1.24 -7.113 1 96.94 31 CYS B N 1
ATOM 1418 C CA . CYS B 1 31 ? 13.43 -1.023 -7.609 1 96.94 31 CYS B CA 1
ATOM 1419 C C . CYS B 1 31 ? 13.93 -2.24 -8.375 1 96.94 31 CYS B C 1
ATOM 1421 O O . CYS B 1 31 ? 15.047 -2.232 -8.898 1 96.94 31 CYS B O 1
ATOM 1423 N N . ARG B 1 32 ? 13.18 -3.248 -8.352 1 97.69 32 ARG B N 1
ATOM 1424 C CA . ARG B 1 32 ? 13.477 -4.512 -9.016 1 97.69 32 ARG B CA 1
ATOM 1425 C C . ARG B 1 32 ? 14.625 -5.242 -8.328 1 97.69 32 ARG B C 1
ATOM 1427 O O . ARG B 1 32 ? 15.258 -6.117 -8.914 1 97.69 32 ARG B O 1
ATOM 1434 N N . GLY B 1 33 ? 14.859 -4.859 -7.125 1 98.19 33 GLY B N 1
ATOM 1435 C CA . GLY B 1 33 ? 15.766 -5.66 -6.316 1 98.19 33 GLY B CA 1
ATOM 1436 C C . GLY B 1 33 ? 15.234 -7.043 -6.008 1 98.19 33 GLY B C 1
ATOM 1437 O O . GLY B 1 33 ? 16 -7.98 -5.789 1 98.19 33 GLY B O 1
ATOM 1438 N N . LEU B 1 34 ? 13.961 -7.148 -5.941 1 98.88 34 LEU B N 1
ATOM 1439 C CA . LEU B 1 34 ? 13.258 -8.422 -5.879 1 98.88 34 LEU B CA 1
ATOM 1440 C C . LEU B 1 34 ? 12.469 -8.672 -7.16 1 98.88 34 LEU B C 1
ATOM 1442 O O . LEU B 1 34 ? 11.711 -7.805 -7.609 1 98.88 34 LEU B O 1
ATOM 1446 N N . VAL B 1 35 ? 12.672 -9.766 -7.785 1 98.94 35 VAL B N 1
ATOM 1447 C CA . VAL B 1 35 ? 11.914 -10.211 -8.945 1 98.94 35 VAL B CA 1
ATOM 1448 C C . VAL B 1 35 ? 11.414 -11.641 -8.719 1 98.94 35 VAL B C 1
ATOM 1450 O O . VAL B 1 35 ? 12.133 -12.477 -8.164 1 98.94 35 VAL B O 1
ATOM 1453 N N . TYR B 1 36 ? 10.164 -11.898 -9.125 1 98.94 36 TYR B N 1
ATOM 1454 C CA . TYR B 1 36 ? 9.617 -13.234 -8.914 1 98.94 36 TYR B CA 1
ATOM 1455 C C . TYR B 1 36 ? 8.82 -13.695 -10.133 1 98.94 36 TYR B C 1
ATOM 1457 O O . TYR B 1 36 ? 8.492 -12.891 -11.008 1 98.94 36 TYR B O 1
ATOM 1465 N N . GLN B 1 37 ? 8.609 -14.953 -10.172 1 98.88 37 GLN B N 1
ATOM 1466 C CA . GLN B 1 37 ? 7.742 -15.609 -11.148 1 98.88 37 GLN B CA 1
ATOM 1467 C C . GLN B 1 37 ? 6.617 -16.375 -10.453 1 98.88 37 GLN B C 1
ATOM 1469 O O . GLN B 1 37 ? 6.797 -16.891 -9.344 1 98.88 37 GLN B O 1
ATOM 1474 N N . LEU B 1 38 ? 5.461 -16.406 -11.117 1 98.75 38 LEU B N 1
ATOM 1475 C CA . LEU B 1 38 ? 4.27 -17.109 -10.664 1 98.75 38 LEU B CA 1
ATOM 1476 C C . LEU B 1 38 ? 3.723 -18.016 -11.758 1 98.75 38 LEU B C 1
ATOM 1478 O O . LEU B 1 38 ? 3.354 -17.531 -12.836 1 98.75 38 LEU B O 1
ATOM 1482 N N . ARG B 1 39 ? 3.742 -19.281 -11.516 1 98.38 39 ARG B N 1
ATOM 1483 C CA . ARG B 1 39 ? 3.158 -20.266 -12.422 1 98.38 39 ARG B CA 1
ATOM 1484 C C . ARG B 1 39 ? 1.949 -20.953 -11.789 1 98.38 39 ARG B C 1
ATOM 1486 O O . ARG B 1 39 ? 2.059 -21.547 -10.719 1 98.38 39 ARG B O 1
ATOM 1493 N N . LEU B 1 40 ? 0.854 -20.812 -12.453 1 97.75 40 LEU B N 1
ATOM 1494 C CA . LEU B 1 40 ? -0.383 -21.438 -11.984 1 97.75 40 LEU B CA 1
ATOM 1495 C C . LEU B 1 40 ? -0.936 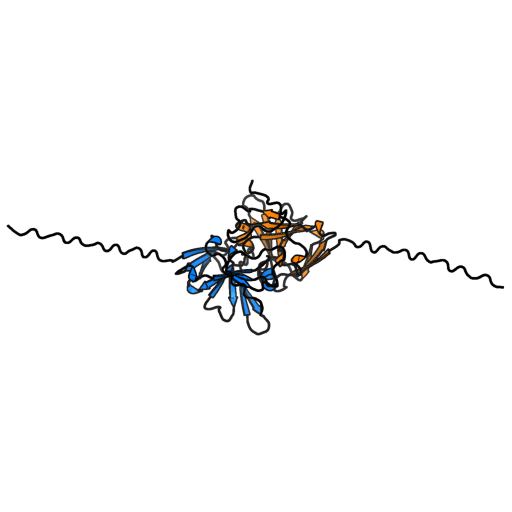-22.406 -13.031 1 97.75 40 LEU B C 1
ATOM 1497 O O . LEU B 1 40 ? -0.818 -22.156 -14.234 1 97.75 40 LEU B O 1
ATOM 1501 N N . ASP B 1 41 ? -1.561 -23.453 -12.547 1 95.69 41 ASP B N 1
ATOM 1502 C CA . ASP B 1 41 ? -2.193 -24.406 -13.461 1 95.69 41 ASP B CA 1
ATOM 1503 C C . ASP B 1 41 ? -3.451 -23.797 -14.086 1 95.69 41 ASP B C 1
ATOM 1505 O O . ASP B 1 41 ? -3.834 -24.172 -15.195 1 95.69 41 ASP B O 1
ATOM 1509 N N . SER B 1 42 ? -4.098 -22.984 -13.32 1 94.88 42 SER B N 1
ATOM 1510 C CA . SER B 1 42 ? -5.254 -22.234 -13.789 1 94.88 42 SER B CA 1
ATOM 1511 C C . SER B 1 42 ? -5.453 -20.953 -12.977 1 94.88 42 SER B C 1
ATOM 1513 O O . SER B 1 42 ? -4.941 -20.844 -11.867 1 94.88 42 SER B O 1
ATOM 1515 N N . LYS B 1 43 ? -6.211 -20.062 -13.508 1 92.44 43 LYS B N 1
ATOM 1516 C CA . LYS B 1 43 ? -6.527 -18.812 -12.805 1 92.44 43 LYS B CA 1
ATOM 1517 C C . LYS B 1 43 ? -7.312 -19.094 -11.523 1 92.44 43 LYS B C 1
ATOM 1519 O O . LYS B 1 43 ? -7.297 -18.281 -10.594 1 92.44 43 LYS B O 1
ATOM 1524 N N . ASP B 1 44 ? -7.93 -20.188 -11.484 1 93.69 44 ASP B N 1
ATOM 1525 C CA . ASP B 1 44 ? -8.766 -20.547 -10.336 1 93.69 44 ASP B CA 1
ATOM 1526 C C . ASP B 1 44 ? -7.918 -20.828 -9.102 1 93.69 44 ASP B C 1
ATOM 1528 O O . ASP B 1 44 ? -8.43 -20.859 -7.984 1 93.69 44 ASP B O 1
ATOM 1532 N N . GLU B 1 45 ? -6.633 -21 -9.305 1 96.69 45 GLU B N 1
ATOM 1533 C CA . GLU B 1 45 ? -5.727 -21.25 -8.195 1 96.69 45 GLU B CA 1
ATOM 1534 C C . GLU B 1 45 ? -5.383 -19.969 -7.449 1 96.69 45 GLU B C 1
ATOM 1536 O O . GLU B 1 45 ? -4.812 -20.016 -6.355 1 96.69 45 GLU B O 1
ATOM 1541 N N . ALA B 1 46 ? -5.809 -18.875 -8.07 1 97.5 46 ALA B N 1
ATOM 1542 C CA . ALA B 1 46 ? -5.535 -17.578 -7.469 1 97.5 46 ALA B CA 1
ATOM 1543 C C . ALA B 1 46 ? -6.816 -16.938 -6.945 1 97.5 46 ALA B C 1
ATOM 1545 O O . ALA B 1 46 ? -7.863 -17 -7.594 1 97.5 46 ALA B O 1
ATOM 1546 N N . ARG B 1 47 ? -6.742 -16.391 -5.742 1 96.44 47 ARG B N 1
ATOM 1547 C CA . ARG B 1 47 ? -7.852 -15.641 -5.176 1 96.44 47 ARG B CA 1
ATOM 1548 C C . ARG B 1 47 ? -7.383 -14.289 -4.656 1 96.44 47 ARG B C 1
ATOM 1550 O O . ARG B 1 47 ? -6.703 -14.211 -3.629 1 96.44 47 ARG B O 1
ATOM 1557 N N . THR B 1 48 ? -7.824 -13.266 -5.355 1 96.56 48 THR B N 1
ATOM 1558 C CA . THR B 1 48 ? -7.52 -11.898 -4.941 1 96.56 48 THR B CA 1
ATOM 1559 C C . THR B 1 48 ? -8.625 -11.344 -4.055 1 96.56 48 THR B C 1
ATOM 1561 O O . THR B 1 48 ? -9.812 -11.531 -4.336 1 96.56 48 THR B O 1
ATOM 1564 N N . SER B 1 49 ? -8.266 -10.711 -2.938 1 95.25 49 SER B N 1
ATOM 1565 C CA . SER B 1 49 ? -9.242 -10.117 -2.027 1 95.25 49 SER B CA 1
ATOM 1566 C C . SER B 1 49 ? -8.766 -8.758 -1.523 1 95.25 49 SER B C 1
ATOM 1568 O O . SER B 1 49 ? -7.559 -8.492 -1.489 1 95.25 49 SER B O 1
ATOM 1570 N N . LEU B 1 50 ? -9.734 -7.93 -1.204 1 95.44 50 LEU B N 1
ATOM 1571 C CA . LEU B 1 50 ? -9.492 -6.684 -0.485 1 95.44 50 LEU B CA 1
ATOM 1572 C C . LEU B 1 50 ? -9.727 -6.863 1.011 1 95.44 50 LEU B C 1
ATOM 1574 O O . LEU B 1 50 ? -10.711 -7.496 1.413 1 95.44 50 LEU B O 1
ATOM 1578 N N . CYS B 1 51 ? -8.844 -6.355 1.789 1 95.44 51 CYS B N 1
ATOM 1579 C CA . CYS B 1 51 ? -9.055 -6.281 3.23 1 95.44 51 CYS B CA 1
ATOM 1580 C C . CYS B 1 51 ? -9.023 -4.84 3.715 1 95.44 51 CYS B C 1
ATOM 1582 O O . CYS B 1 51 ? -8 -4.16 3.584 1 95.44 51 CYS B O 1
ATOM 1584 N N . HIS B 1 52 ? -10.047 -4.371 4.363 1 95.94 52 HIS B N 1
ATOM 1585 C CA . HIS B 1 52 ? -10.195 -2.963 4.719 1 95.94 52 HIS B CA 1
ATOM 1586 C C . HIS B 1 52 ? -9.742 -2.707 6.152 1 95.94 52 HIS B C 1
ATOM 1588 O O . HIS B 1 52 ? -9.875 -1.591 6.66 1 95.94 52 HIS B O 1
ATOM 1594 N N . CYS B 1 53 ? -9.164 -3.629 6.844 1 96.25 53 CYS B N 1
ATOM 1595 C CA . CYS B 1 53 ? -8.836 -3.461 8.258 1 96.25 53 CYS B CA 1
ATOM 1596 C C . CYS B 1 53 ? -7.711 -2.453 8.445 1 96.25 53 CYS B C 1
ATOM 1598 O O . CYS B 1 53 ? -6.973 -2.158 7.5 1 96.25 53 CYS B O 1
ATOM 1600 N N . GLY B 1 54 ? -7.574 -1.934 9.602 1 96.25 54 GLY B N 1
ATOM 1601 C CA . GLY B 1 54 ? -6.539 -0.964 9.922 1 96.25 54 GLY B CA 1
ATOM 1602 C C . GLY B 1 54 ? -5.133 -1.509 9.75 1 96.25 54 GLY B C 1
ATOM 1603 O O . GLY B 1 54 ? -4.23 -0.786 9.328 1 96.25 54 GLY B O 1
ATOM 1604 N N . SER B 1 55 ? -4.949 -2.762 10.102 1 94.81 55 SER B N 1
ATOM 1605 C CA . SER B 1 55 ? -3.625 -3.363 9.977 1 94.81 55 SER B CA 1
ATOM 1606 C C . SER B 1 55 ? -3.164 -3.369 8.523 1 94.81 55 SER B C 1
ATOM 1608 O O . SER B 1 55 ? -1.996 -3.094 8.234 1 94.81 55 SER B O 1
ATOM 1610 N N . CYS B 1 56 ? -4.082 -3.67 7.598 1 97.19 56 CYS B N 1
ATOM 1611 C CA . CYS B 1 56 ? -3.738 -3.666 6.18 1 97.19 56 CYS B CA 1
ATOM 1612 C C . CYS B 1 56 ? -3.447 -2.254 5.691 1 97.19 56 CYS B C 1
ATOM 1614 O O . CYS B 1 56 ? -2.553 -2.049 4.867 1 97.19 56 CYS B O 1
ATOM 1616 N N . LYS B 1 57 ? -4.215 -1.325 6.219 1 98.06 57 LYS B N 1
ATOM 1617 C CA . LYS B 1 57 ? -3.945 0.062 5.852 1 98.06 57 LYS B CA 1
ATOM 1618 C C . LYS B 1 57 ? -2.547 0.487 6.285 1 98.06 57 LYS B C 1
ATOM 1620 O O . LYS B 1 57 ? -1.804 1.087 5.508 1 98.06 57 LYS B O 1
ATOM 1625 N N . LYS B 1 58 ? -2.156 0.104 7.48 1 98 58 LYS B N 1
ATOM 1626 C CA . LYS B 1 58 ? -0.82 0.428 7.969 1 98 58 LYS B CA 1
ATOM 1627 C C . LYS B 1 58 ? 0.251 -0.306 7.168 1 98 58 LYS B C 1
ATOM 1629 O O . LYS B 1 58 ? 1.296 0.265 6.848 1 98 58 LYS B O 1
ATOM 1634 N N . ALA B 1 59 ? 0.016 -1.516 6.859 1 97.44 59 ALA B N 1
ATOM 1635 C CA . ALA B 1 59 ? 1.012 -2.35 6.195 1 97.44 59 ALA B CA 1
ATOM 1636 C C . ALA B 1 59 ? 1.257 -1.876 4.766 1 97.44 59 ALA B C 1
ATOM 1638 O O . ALA B 1 59 ? 2.402 -1.816 4.312 1 97.44 59 ALA B O 1
ATOM 1639 N N . PHE B 1 60 ? 0.172 -1.51 4.078 1 98.44 60 PHE B N 1
ATOM 1640 C CA . PHE B 1 60 ? 0.292 -1.243 2.648 1 98.44 60 PHE B CA 1
ATOM 1641 C C . PHE B 1 60 ? 0.255 0.256 2.373 1 98.44 60 PHE B C 1
ATOM 1643 O O . PHE B 1 60 ? 0.608 0.7 1.278 1 98.44 60 PHE B O 1
ATOM 1650 N N . GLY B 1 61 ? -0.174 1.021 3.301 1 98.44 61 GLY B N 1
ATOM 1651 C CA . GLY B 1 61 ? -0.14 2.469 3.172 1 98.44 61 GLY B CA 1
ATOM 1652 C C . GLY B 1 61 ? -1.346 3.033 2.443 1 98.44 61 GLY B C 1
ATOM 1653 O O . GLY B 1 61 ? -1.428 4.242 2.211 1 98.44 61 GLY B O 1
ATOM 1654 N N . GLY B 1 62 ? -2.273 2.205 2.039 1 97.81 62 GLY B N 1
ATOM 1655 C CA . GLY B 1 62 ? -3.41 2.621 1.233 1 97.81 62 GLY B CA 1
ATOM 1656 C C . GLY B 1 62 ? -4.734 2.498 1.962 1 97.81 62 GLY B C 1
ATOM 1657 O O . GLY B 1 62 ? -4.793 2.635 3.186 1 97.81 62 GLY B O 1
ATOM 1658 N N . ALA B 1 63 ? -5.801 2.35 1.201 1 96.38 63 ALA B N 1
ATOM 1659 C CA . ALA B 1 63 ? -7.152 2.291 1.754 1 96.38 63 ALA B CA 1
ATOM 1660 C C . ALA B 1 63 ? -7.52 0.865 2.154 1 96.38 63 ALA B C 1
ATOM 1662 O O . ALA B 1 63 ? -8.492 0.648 2.879 1 96.38 63 ALA B O 1
ATOM 1663 N N . PHE B 1 64 ? -6.824 -0.052 1.689 1 96.12 64 PHE B N 1
ATOM 1664 C CA . PHE B 1 64 ? -7.039 -1.474 1.931 1 96.12 64 PHE B CA 1
ATOM 1665 C C . PHE B 1 64 ? -5.797 -2.277 1.555 1 96.12 64 PHE B C 1
ATOM 1667 O O . PHE B 1 64 ? -4.895 -1.761 0.894 1 96.12 64 PHE B O 1
ATOM 1674 N N . GLY B 1 65 ? -5.723 -3.477 2.121 1 97.5 65 GLY B N 1
ATOM 1675 C CA . GLY B 1 65 ? -4.832 -4.469 1.541 1 97.5 65 GLY B CA 1
ATOM 1676 C C . GLY B 1 65 ? -5.414 -5.152 0.319 1 97.5 65 GLY B C 1
ATOM 1677 O O . GLY B 1 65 ? -6.617 -5.414 0.263 1 97.5 65 GLY B O 1
ATOM 1678 N N . LEU B 1 66 ? -4.559 -5.395 -0.633 1 97.69 66 LEU B N 1
ATOM 1679 C CA . LEU B 1 66 ? -4.934 -6.066 -1.873 1 97.69 66 LEU B CA 1
ATOM 1680 C C . LEU B 1 66 ? -3.939 -7.172 -2.215 1 97.69 66 LEU B C 1
ATOM 1682 O O . LEU B 1 66 ? -2.857 -6.898 -2.736 1 97.69 66 LEU B O 1
ATOM 1686 N N . THR B 1 67 ? -4.391 -8.43 -1.916 1 98.44 67 THR B N 1
ATOM 1687 C CA . THR B 1 67 ? -3.439 -9.531 -2.082 1 98.44 67 THR B CA 1
ATOM 1688 C C . THR B 1 67 ? -4.09 -10.703 -2.812 1 98.44 67 THR B C 1
ATOM 1690 O O . THR B 1 67 ? -5.312 -10.828 -2.822 1 98.44 67 THR B O 1
ATOM 1693 N N . THR B 1 68 ? -3.268 -11.477 -3.449 1 98.38 68 THR B N 1
ATOM 1694 C CA . THR B 1 68 ? -3.67 -12.672 -4.172 1 98.38 68 THR B CA 1
ATOM 1695 C C . THR B 1 68 ? -3.111 -13.922 -3.492 1 98.38 68 THR B C 1
ATOM 1697 O O . THR B 1 68 ? -1.895 -14.102 -3.416 1 98.38 68 THR B O 1
ATOM 1700 N N . LYS B 1 69 ? -4.004 -14.734 -2.998 1 98.44 69 LYS B N 1
ATOM 1701 C CA . LYS B 1 69 ? -3.613 -16.031 -2.459 1 98.44 69 LYS B CA 1
ATOM 1702 C C . LYS B 1 69 ? -3.238 -17 -3.576 1 98.44 69 LYS B C 1
ATOM 1704 O O . LYS B 1 69 ? -4.039 -17.266 -4.48 1 98.44 69 LYS B O 1
ATOM 1709 N N . VAL B 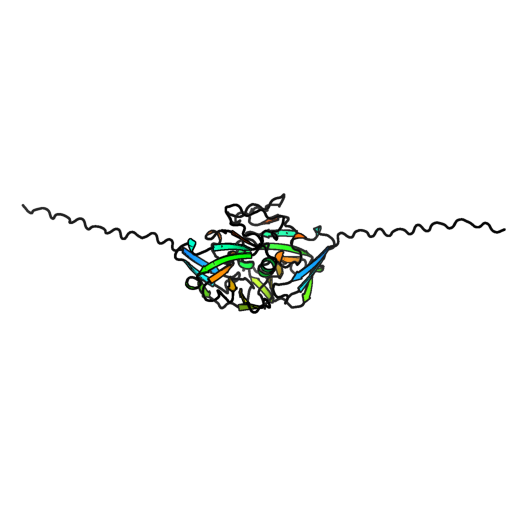1 70 ? -2.031 -17.531 -3.559 1 98.69 70 VAL B N 1
ATOM 1710 C CA . VAL B 1 70 ? -1.563 -18.484 -4.559 1 98.69 70 VAL B CA 1
ATOM 1711 C C . VAL B 1 70 ? -0.842 -19.641 -3.869 1 98.69 70 VAL B C 1
ATOM 1713 O O . VAL B 1 70 ? -0.319 -19.484 -2.764 1 98.69 70 VAL B O 1
ATOM 1716 N N . PRO B 1 71 ? -0.833 -20.812 -4.555 1 98.69 71 PRO B N 1
ATOM 1717 C CA . PRO B 1 71 ? -0.017 -21.891 -3.992 1 98.69 71 PRO B CA 1
ATOM 1718 C C . PRO B 1 71 ? 1.473 -21.562 -3.971 1 98.69 71 PRO B C 1
ATOM 1720 O O . PRO B 1 71 ? 1.992 -20.969 -4.926 1 98.69 71 PRO B O 1
ATOM 1723 N N . LEU B 1 72 ? 2.109 -21.969 -2.863 1 98.62 72 LEU B N 1
ATOM 1724 C CA . LEU B 1 72 ? 3.529 -21.672 -2.697 1 98.62 72 LEU B CA 1
ATOM 1725 C C . LEU B 1 72 ? 4.348 -22.297 -3.82 1 98.62 72 LEU B C 1
ATOM 1727 O O . LEU B 1 72 ? 5.312 -21.703 -4.301 1 98.62 72 LEU B O 1
ATOM 1731 N N . HIS B 1 73 ? 4.039 -23.469 -4.316 1 97.81 73 HIS B N 1
ATOM 1732 C CA . HIS B 1 73 ? 4.84 -24.188 -5.297 1 97.81 73 HIS B CA 1
ATOM 1733 C C . HIS B 1 73 ? 4.887 -23.453 -6.629 1 97.81 73 HIS B C 1
ATOM 1735 O O . HIS B 1 73 ? 5.773 -23.688 -7.449 1 97.81 73 HIS B O 1
ATOM 1741 N N . GLY B 1 74 ? 3.934 -22.516 -6.883 1 98.25 74 GLY B N 1
ATOM 1742 C CA . GLY B 1 74 ? 3.906 -21.75 -8.125 1 98.25 74 GLY B CA 1
ATOM 1743 C C . GLY B 1 74 ? 4.676 -20.453 -8.031 1 98.25 74 GLY B C 1
ATOM 1744 O O . GLY B 1 74 ? 4.859 -19.766 -9.039 1 98.25 74 GLY B O 1
ATOM 1745 N N . PHE B 1 75 ? 5.121 -20.203 -6.863 1 98.81 75 PHE B N 1
ATOM 1746 C CA . PHE B 1 75 ? 5.742 -18.906 -6.59 1 98.81 75 PHE B CA 1
ATOM 1747 C C . PHE B 1 75 ? 7.227 -19.078 -6.285 1 98.81 75 PHE B C 1
ATOM 1749 O O . PHE B 1 75 ? 7.602 -19.875 -5.426 1 98.81 75 PHE B O 1
ATOM 1756 N N . ARG B 1 76 ? 8.125 -18.188 -6.945 1 98.62 76 ARG B N 1
ATOM 1757 C CA . ARG B 1 76 ? 9.539 -18.203 -6.598 1 98.62 76 ARG B CA 1
ATOM 1758 C C . ARG B 1 76 ? 10.195 -16.875 -6.938 1 98.62 76 ARG B C 1
ATOM 1760 O O . ARG B 1 76 ? 9.867 -16.25 -7.949 1 98.62 76 ARG B O 1
ATOM 1767 N N . TYR B 1 77 ? 11.133 -16.5 -6.121 1 98.88 77 TYR B N 1
ATOM 1768 C CA . TYR B 1 77 ? 11.992 -15.367 -6.457 1 98.88 77 TYR B CA 1
ATOM 1769 C C . TYR B 1 77 ? 13.016 -15.766 -7.52 1 98.88 77 TYR B C 1
ATOM 1771 O O . TYR B 1 77 ? 13.578 -16.859 -7.469 1 98.88 77 TYR B O 1
ATOM 1779 N N . THR B 1 78 ? 13.195 -14.867 -8.477 1 98.81 78 THR B N 1
ATOM 1780 C CA . THR B 1 78 ? 14.211 -15.102 -9.492 1 98.81 78 THR B CA 1
ATOM 1781 C C . THR B 1 78 ? 15.375 -14.133 -9.336 1 98.81 78 THR B C 1
ATOM 1783 O O . THR B 1 78 ? 16.438 -14.312 -9.945 1 98.81 78 THR B O 1
ATOM 1786 N N . ASN B 1 79 ? 15.172 -13.102 -8.609 1 98.69 79 ASN B N 1
ATOM 1787 C CA . ASN B 1 79 ? 16.219 -12.156 -8.242 1 98.69 79 ASN B CA 1
ATOM 1788 C C . ASN B 1 79 ? 16.031 -11.625 -6.824 1 98.69 79 ASN B C 1
ATOM 1790 O O . ASN B 1 79 ? 14.914 -11.266 -6.438 1 98.69 79 ASN B O 1
ATOM 1794 N N . GLY B 1 80 ? 17.094 -11.641 -6.055 1 98.62 80 GLY B N 1
ATOM 1795 C CA . GLY B 1 80 ? 17.094 -11.016 -4.742 1 98.62 80 GLY B CA 1
ATOM 1796 C C . GLY B 1 80 ? 16.531 -11.914 -3.658 1 98.62 80 GLY B C 1
ATOM 1797 O O . GLY B 1 80 ? 15.969 -12.977 -3.949 1 98.62 80 GLY B O 1
ATOM 1798 N N . LYS B 1 81 ? 16.797 -11.477 -2.426 1 98.62 81 LYS B N 1
ATOM 1799 C CA . LYS B 1 81 ? 16.266 -12.094 -1.218 1 98.62 81 LYS B CA 1
ATOM 1800 C C . LYS B 1 81 ? 15.453 -11.094 -0.399 1 98.62 81 LYS B C 1
ATOM 1802 O O . LYS B 1 81 ? 15.945 -10.016 -0.064 1 98.62 81 LYS B O 1
ATOM 1807 N N . PRO B 1 82 ? 14.234 -11.508 -0.112 1 98.81 82 PRO B N 1
ATOM 1808 C CA . PRO B 1 82 ? 13.422 -10.562 0.657 1 98.81 82 PRO B CA 1
ATOM 1809 C C . PRO B 1 82 ? 13.852 -10.477 2.121 1 98.81 82 PRO B C 1
ATOM 1811 O O . PRO B 1 82 ? 14.43 -11.422 2.656 1 98.81 82 PRO B O 1
ATOM 1814 N N . THR B 1 83 ? 13.625 -9.312 2.686 1 98.69 83 THR B N 1
ATOM 1815 C CA . THR B 1 83 ? 13.57 -9.219 4.141 1 98.69 83 THR B CA 1
ATOM 1816 C C . THR B 1 83 ? 12.25 -9.781 4.672 1 98.69 83 THR B C 1
ATOM 1818 O O . THR B 1 83 ? 11.188 -9.531 4.102 1 98.69 83 THR B O 1
ATOM 1821 N N . ILE B 1 84 ? 12.328 -10.578 5.73 1 97.88 84 ILE B N 1
ATOM 1822 C CA . ILE B 1 84 ? 11.133 -11.188 6.305 1 97.88 84 ILE B CA 1
ATOM 1823 C C . ILE B 1 84 ? 10.836 -10.555 7.664 1 97.88 84 ILE B C 1
ATOM 1825 O O . ILE B 1 84 ? 11.68 -10.578 8.562 1 97.88 84 ILE B O 1
ATOM 1829 N N . TYR B 1 85 ? 9.719 -9.969 7.77 1 97.38 85 TYR B N 1
ATOM 1830 C CA . TYR B 1 85 ? 9.203 -9.492 9.047 1 97.38 85 TYR B CA 1
ATOM 1831 C C . TYR B 1 85 ? 8.211 -10.484 9.641 1 97.38 85 TYR B C 1
ATOM 1833 O O . TYR B 1 85 ? 7.25 -10.875 8.977 1 97.38 85 TYR B O 1
ATOM 1841 N N . ALA B 1 86 ? 8.422 -10.82 10.844 1 94.88 86 ALA B N 1
ATOM 1842 C CA . ALA B 1 86 ? 7.496 -11.672 11.586 1 94.88 86 ALA B CA 1
ATOM 1843 C C . ALA B 1 86 ? 6.754 -10.875 12.656 1 94.88 86 ALA B C 1
ATOM 1845 O O . ALA B 1 86 ? 7.355 -10.414 13.625 1 94.88 86 ALA B O 1
ATOM 1846 N N . ALA B 1 87 ? 5.457 -10.688 12.305 1 88.5 87 ALA B N 1
ATOM 1847 C CA . ALA B 1 87 ? 4.633 -9.953 13.266 1 88.5 87 ALA B CA 1
ATOM 1848 C C . ALA B 1 87 ? 4.16 -10.875 14.398 1 88.5 87 ALA B C 1
ATOM 1850 O O . ALA B 1 87 ? 3.766 -12.016 14.148 1 88.5 87 ALA B O 1
ATOM 1851 N N . ASP B 1 88 ? 4.391 -10.352 15.625 1 75.69 88 ASP B N 1
ATOM 1852 C CA . ASP B 1 88 ? 3.871 -11.078 16.781 1 75.69 88 ASP B CA 1
ATOM 1853 C C . ASP B 1 88 ? 2.473 -10.594 17.156 1 75.69 88 ASP B C 1
ATOM 1855 O O . ASP B 1 88 ? 2.289 -9.43 17.5 1 75.69 88 ASP B O 1
ATOM 1859 N N . ASN B 1 89 ? 1.464 -11.445 16.859 1 65.75 89 ASN B N 1
ATOM 1860 C CA . ASN B 1 89 ? 0.098 -11.062 17.188 1 65.75 89 ASN B CA 1
ATOM 1861 C C . ASN B 1 89 ? -0.198 -11.266 18.672 1 65.75 89 ASN B C 1
ATOM 1863 O O . ASN B 1 89 ? -1.343 -11.125 19.109 1 65.75 89 ASN B O 1
ATOM 1867 N N . GLY B 1 90 ? 0.77 -11.5 19.359 1 61.62 90 GLY B N 1
ATOM 1868 C CA . GLY B 1 90 ? 0.651 -11.727 20.781 1 61.62 90 GLY B CA 1
ATOM 1869 C C . GLY B 1 90 ? 0.152 -13.117 21.125 1 61.62 90 GLY B C 1
ATOM 1870 O O . GLY B 1 90 ? 0.222 -13.539 22.281 1 61.62 90 GLY B O 1
ATOM 1871 N N . LEU B 1 91 ? -0.532 -13.672 20.25 1 60.72 91 LEU B N 1
ATOM 1872 C CA . LEU B 1 91 ? -1.142 -14.969 20.547 1 60.72 91 LEU B CA 1
ATOM 1873 C C . LEU B 1 91 ? -0.285 -16.109 20.016 1 60.72 91 LEU B C 1
ATOM 1875 O O . LEU B 1 91 ? -0.744 -17.25 19.938 1 60.72 91 LEU B O 1
ATOM 1879 N N . GLY B 1 92 ? 0.854 -15.836 19.719 1 64.62 92 GLY B N 1
ATOM 1880 C CA . GLY B 1 92 ? 1.72 -16.906 19.234 1 64.62 92 GLY B CA 1
ATOM 1881 C C . GLY B 1 92 ? 1.635 -17.109 17.734 1 64.62 92 GLY B C 1
ATOM 1882 O O . GLY B 1 92 ? 2.459 -17.812 17.156 1 64.62 92 GLY B O 1
ATOM 1883 N N . THR B 1 93 ? 0.599 -16.609 17.094 1 67.62 93 THR B N 1
ATOM 1884 C CA . THR B 1 93 ? 0.545 -16.75 15.641 1 67.62 93 THR B CA 1
ATOM 1885 C C . THR B 1 93 ? 1.207 -15.547 14.961 1 67.62 93 THR B C 1
ATOM 1887 O O . THR B 1 93 ? 0.902 -14.398 15.281 1 67.62 93 THR B O 1
ATOM 1890 N N . ALA B 1 94 ? 2.184 -16.016 14.141 1 86.06 94 ALA B N 1
ATOM 1891 C CA . ALA B 1 94 ? 2.928 -14.953 13.477 1 86.06 94 ALA B CA 1
ATOM 1892 C C . ALA B 1 94 ? 2.434 -14.742 12.047 1 86.06 94 ALA B C 1
ATOM 1894 O O . ALA B 1 94 ? 1.99 -15.688 11.391 1 86.06 94 ALA B O 1
ATOM 1895 N N . ALA B 1 95 ? 2.23 -13.531 11.727 1 92.38 95 ALA B N 1
ATOM 1896 C CA . ALA B 1 95 ? 2.1 -13.141 10.328 1 92.38 95 ALA B CA 1
ATOM 1897 C C . ALA B 1 95 ? 3.434 -12.656 9.766 1 92.38 95 ALA B C 1
ATOM 1899 O O . ALA B 1 95 ? 4.191 -11.977 10.453 1 92.38 95 ALA B O 1
ATOM 1900 N N . TYR B 1 96 ? 3.676 -13.125 8.57 1 96.69 96 TYR B N 1
ATOM 1901 C CA . TYR B 1 96 ? 4.945 -12.797 7.93 1 96.69 96 TYR B CA 1
ATOM 1902 C C . TYR B 1 96 ? 4.73 -11.859 6.75 1 96.69 96 TYR B C 1
ATOM 1904 O O . TYR B 1 96 ? 3.74 -11.969 6.023 1 96.69 96 TYR B O 1
ATOM 1912 N N . ARG B 1 97 ? 5.676 -11 6.594 1 97.62 97 ARG B N 1
ATOM 1913 C CA . ARG B 1 97 ? 5.73 -10.094 5.445 1 97.62 97 ARG B CA 1
ATOM 1914 C C . ARG B 1 97 ? 7.105 -10.125 4.793 1 97.62 97 ARG B C 1
ATOM 1916 O O . ARG B 1 97 ? 8.125 -10.031 5.48 1 97.62 97 ARG B O 1
ATOM 1923 N N . GLU B 1 98 ? 7.117 -10.312 3.488 1 98.75 98 GLU B N 1
ATOM 1924 C CA . GLU B 1 98 ? 8.352 -10.227 2.719 1 98.75 98 GLU B CA 1
ATOM 1925 C C . GLU B 1 98 ? 8.414 -8.93 1.919 1 98.75 98 GLU B C 1
ATOM 1927 O O . GLU B 1 98 ? 7.48 -8.602 1.18 1 98.75 98 GLU B O 1
ATOM 1932 N N . PHE B 1 99 ? 9.523 -8.203 2.062 1 98.88 99 PHE B N 1
ATOM 1933 C CA . PHE B 1 99 ? 9.633 -6.918 1.382 1 98.88 99 PHE B CA 1
ATOM 1934 C C . PHE B 1 99 ? 11.078 -6.637 0.987 1 98.88 99 PHE B C 1
ATOM 1936 O O . PHE B 1 99 ? 12 -7.301 1.467 1 98.88 99 PHE B O 1
ATOM 1943 N N . CYS B 1 100 ? 11.258 -5.727 0.048 1 98.81 100 CYS B N 1
ATOM 1944 C CA . CYS B 1 100 ? 12.578 -5.309 -0.408 1 98.81 100 CYS B CA 1
ATOM 1945 C C . CYS B 1 100 ? 13.227 -4.371 0.602 1 98.81 100 CYS B C 1
ATOM 1947 O O . CYS B 1 100 ? 12.648 -3.346 0.968 1 98.81 100 CYS B O 1
ATOM 1949 N N . ASN B 1 101 ? 14.414 -4.668 1.049 1 97.94 101 ASN B N 1
ATOM 1950 C CA . ASN B 1 101 ? 15.094 -3.846 2.049 1 97.94 101 ASN B CA 1
ATOM 1951 C C . ASN B 1 101 ? 15.68 -2.584 1.429 1 97.94 101 ASN B C 1
ATOM 1953 O O . ASN B 1 101 ? 16.156 -1.7 2.145 1 97.94 101 ASN B O 1
ATOM 1957 N N . LYS B 1 102 ? 15.664 -2.52 0.115 1 97.38 102 LYS B N 1
ATOM 1958 C CA . LYS B 1 102 ? 16.172 -1.329 -0.565 1 97.38 102 LYS B CA 1
ATOM 1959 C C . LYS B 1 102 ? 15.062 -0.294 -0.752 1 97.38 102 LYS B C 1
ATOM 1961 O O . LYS B 1 102 ? 15.227 0.87 -0.383 1 97.38 102 LYS B O 1
ATOM 1966 N N . CYS B 1 103 ? 13.914 -0.748 -1.271 1 97.88 103 CYS B N 1
ATOM 1967 C CA . CYS B 1 103 ? 12.906 0.234 -1.644 1 97.88 103 CYS B CA 1
ATOM 1968 C C . CYS B 1 103 ? 11.68 0.116 -0.748 1 97.88 103 CYS B C 1
ATOM 1970 O O . CYS B 1 103 ? 10.773 0.955 -0.81 1 97.88 103 CYS B O 1
ATOM 1972 N N . GLY B 1 104 ? 11.57 -0.904 0.035 1 98.38 104 GLY B N 1
ATOM 1973 C CA . GLY B 1 104 ? 10.508 -1.031 1.015 1 98.38 104 GLY B CA 1
ATOM 1974 C C . GLY B 1 104 ? 9.266 -1.719 0.466 1 98.38 104 GLY B C 1
ATOM 1975 O O . GLY B 1 104 ? 8.352 -2.045 1.218 1 98.38 104 GLY B O 1
ATOM 1976 N N . SER B 1 105 ? 9.172 -1.963 -0.852 1 98.75 105 SER B N 1
ATOM 1977 C CA . SER B 1 105 ? 7.984 -2.559 -1.462 1 98.75 105 SER B CA 1
ATOM 1978 C C . SER B 1 105 ? 7.727 -3.959 -0.915 1 98.75 105 SER B C 1
ATOM 1980 O O . SER B 1 105 ? 8.656 -4.758 -0.776 1 98.75 105 SER B O 1
ATOM 1982 N N . CYS B 1 106 ? 6.469 -4.23 -0.642 1 98.88 106 CYS B N 1
ATOM 1983 C CA . CYS B 1 106 ? 6.039 -5.547 -0.191 1 98.88 106 CYS B CA 1
ATOM 1984 C C . CYS B 1 106 ? 5.805 -6.48 -1.373 1 98.88 106 CYS B C 1
ATOM 1986 O O . CYS B 1 106 ? 5.227 -6.074 -2.383 1 98.88 106 CYS B O 1
ATOM 1988 N N . ILE B 1 107 ? 6.25 -7.727 -1.164 1 98.94 107 ILE B N 1
ATOM 1989 C CA . ILE B 1 107 ? 5.988 -8.711 -2.209 1 98.94 107 ILE B CA 1
ATOM 1990 C C . ILE B 1 107 ? 4.871 -9.648 -1.764 1 98.94 107 ILE B C 1
ATOM 1992 O O . ILE B 1 107 ? 3.936 -9.914 -2.523 1 98.94 107 ILE B O 1
ATOM 1996 N N . CYS B 1 108 ? 4.922 -10.188 -0.561 1 98.81 108 CYS B N 1
ATOM 1997 C CA . CYS B 1 108 ? 3.869 -11.109 -0.147 1 98.81 108 CYS B CA 1
ATOM 1998 C C . CYS B 1 108 ? 3.809 -11.227 1.372 1 98.81 108 CYS B C 1
ATOM 2000 O O . CYS B 1 108 ? 4.703 -10.742 2.07 1 98.81 108 CYS B O 1
ATOM 2002 N N . GLU B 1 109 ? 2.717 -11.805 1.783 1 98 109 GLU B N 1
ATOM 2003 C CA . GLU B 1 109 ? 2.451 -12.125 3.182 1 98 109 GLU B CA 1
ATOM 2004 C C . GLU B 1 109 ? 1.978 -13.57 3.336 1 98 109 GLU B C 1
ATOM 2006 O O . GLU B 1 109 ? 1.56 -14.195 2.361 1 98 109 GLU B O 1
ATOM 2011 N N . TYR B 1 110 ? 2.137 -14.062 4.57 1 96.81 110 TYR B N 1
ATOM 2012 C CA . TYR B 1 110 ? 1.592 -15.367 4.922 1 96.81 110 TYR B CA 1
ATOM 2013 C C . TYR B 1 110 ? 1.546 -15.555 6.434 1 96.81 110 TYR B C 1
ATOM 2015 O O . TYR B 1 110 ? 2.084 -14.734 7.18 1 96.81 110 TYR B O 1
ATOM 2023 N N . SER B 1 111 ? 0.812 -16.547 6.859 1 94 111 SER B N 1
ATOM 2024 C CA . SER B 1 111 ? 0.722 -16.859 8.281 1 94 111 SER B CA 1
ATOM 2025 C C . SER B 1 111 ? 1.555 -18.094 8.633 1 94 111 SER B C 1
ATOM 2027 O O . SER B 1 111 ? 1.994 -18.828 7.742 1 94 111 SER B O 1
ATOM 2029 N N . GLU B 1 112 ? 1.739 -18.25 9.969 1 92.94 112 GLU B N 1
ATOM 2030 C CA . GLU B 1 112 ? 2.445 -19.438 10.453 1 92.94 112 GLU B CA 1
ATOM 2031 C C . GLU B 1 112 ? 1.764 -20.719 9.984 1 92.94 11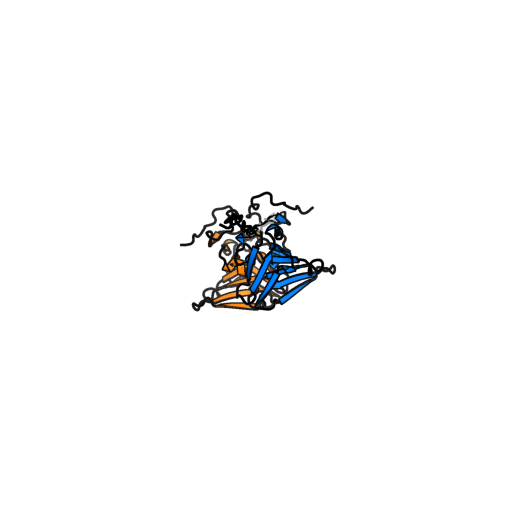2 GLU B C 1
ATOM 2033 O O . GLU B 1 112 ? 2.434 -21.672 9.602 1 92.94 112 GLU B O 1
ATOM 2038 N N . GLN B 1 113 ? 0.518 -20.688 9.906 1 90.31 113 GLN B N 1
ATOM 2039 C CA . GLN B 1 113 ? -0.266 -21.875 9.586 1 90.31 113 GLN B CA 1
ATOM 2040 C C . GLN B 1 113 ? -0.207 -22.188 8.094 1 90.31 113 GLN B C 1
ATOM 2042 O O . GLN B 1 113 ? -0.346 -23.344 7.691 1 90.31 113 GLN B O 1
ATOM 2047 N N . THR B 1 114 ? 0.064 -21.156 7.336 1 93.56 114 THR B N 1
ATOM 2048 C CA . THR B 1 114 ? -0.048 -21.375 5.895 1 93.56 114 THR B CA 1
ATOM 2049 C C . THR B 1 114 ? 1.301 -21.172 5.211 1 93.56 114 THR B C 1
ATOM 2051 O O . THR B 1 114 ? 1.39 -21.188 3.982 1 93.56 114 THR B O 1
ATOM 2054 N N . LYS B 1 115 ? 2.361 -21.016 5.926 1 95.12 115 LYS B N 1
ATOM 2055 C CA . LYS B 1 115 ? 3.65 -20.594 5.387 1 95.12 115 LYS B CA 1
ATOM 2056 C C . LYS B 1 115 ? 4.223 -21.656 4.445 1 95.12 115 LYS B C 1
ATOM 2058 O O . LYS B 1 115 ? 5.07 -21.344 3.602 1 95.12 115 LYS B O 1
ATOM 2063 N N . THR B 1 116 ? 3.793 -22.938 4.5 1 97.5 116 THR B N 1
ATOM 2064 C CA . THR B 1 116 ? 4.312 -23.984 3.625 1 97.5 116 THR B CA 1
ATOM 2065 C C . THR B 1 116 ? 3.346 -24.266 2.477 1 97.5 116 THR B C 1
ATOM 2067 O O . THR B 1 116 ? 3.604 -25.125 1.632 1 97.5 116 THR B O 1
ATOM 2070 N N . LEU B 1 117 ? 2.221 -23.484 2.41 1 98.19 117 LEU B N 1
ATOM 2071 C CA . LEU B 1 117 ? 1.175 -23.828 1.455 1 98.19 117 LEU B CA 1
ATOM 2072 C C . LEU B 1 117 ? 0.904 -22.688 0.496 1 98.19 117 LEU B C 1
ATOM 2074 O O . LEU B 1 117 ? 0.699 -22.891 -0.701 1 98.19 117 LEU B O 1
ATOM 2078 N N . TYR B 1 118 ? 0.849 -21.469 1.085 1 98.56 118 TYR B N 1
ATOM 2079 C CA . TYR B 1 118 ? 0.345 -20.359 0.288 1 98.56 118 TYR B CA 1
ATOM 2080 C C . TYR B 1 118 ? 1.196 -19.109 0.492 1 98.56 118 TYR B C 1
ATOM 2082 O O . TYR B 1 118 ? 1.919 -19 1.485 1 98.56 118 TYR B O 1
ATOM 2090 N N . ARG B 1 119 ? 1.179 -18.266 -0.503 1 98.69 119 ARG B N 1
ATOM 2091 C CA . ARG B 1 119 ? 1.568 -16.859 -0.392 1 98.69 119 ARG B CA 1
ATOM 2092 C C . ARG B 1 119 ? 0.406 -15.938 -0.749 1 98.69 119 ARG B C 1
ATOM 2094 O O . ARG B 1 119 ? -0.402 -16.266 -1.622 1 98.69 119 ARG B O 1
ATOM 2101 N N . TYR B 1 120 ? 0.316 -14.922 -0.061 1 98.69 120 TYR B N 1
ATOM 2102 C CA . TYR B 1 120 ? -0.557 -13.805 -0.412 1 98.69 120 TYR B CA 1
ATOM 2103 C C . TYR B 1 120 ? 0.234 -12.672 -1.062 1 98.69 120 TYR B C 1
ATOM 2105 O O . TYR B 1 120 ? 0.803 -11.828 -0.37 1 98.69 120 TYR B O 1
ATOM 2113 N N . ILE B 1 121 ? 0.235 -12.664 -2.367 1 98.88 121 ILE B N 1
ATOM 2114 C CA . ILE B 1 121 ? 1.056 -11.742 -3.141 1 98.88 121 ILE B CA 1
ATOM 2115 C C . ILE B 1 121 ? 0.383 -10.367 -3.186 1 98.88 121 ILE B C 1
ATOM 2117 O O . ILE B 1 121 ? -0.818 -10.266 -3.447 1 98.88 121 ILE B O 1
ATOM 2121 N N . ALA B 1 122 ? 1.171 -9.312 -2.842 1 98.94 122 ALA B N 1
ATOM 2122 C CA . ALA B 1 122 ? 0.663 -7.969 -3.117 1 98.94 122 ALA B CA 1
ATOM 2123 C C . ALA B 1 122 ? 0.317 -7.805 -4.594 1 98.94 122 ALA B C 1
ATOM 2125 O O . ALA B 1 122 ? 1.198 -7.859 -5.453 1 98.94 122 ALA B O 1
ATOM 2126 N N . LEU B 1 123 ? -0.886 -7.527 -4.883 1 98.81 123 LEU B N 1
ATOM 2127 C CA . LEU B 1 123 ? -1.337 -7.547 -6.27 1 98.81 123 LEU B CA 1
ATOM 2128 C C . LEU B 1 123 ? -0.533 -6.57 -7.117 1 98.81 123 LEU B C 1
ATOM 2130 O O . LEU B 1 123 ? -0.158 -6.883 -8.25 1 98.81 123 LEU B O 1
ATOM 2134 N N . GLY B 1 124 ? -0.271 -5.438 -6.562 1 98.69 124 GLY B N 1
ATOM 2135 C CA . GLY B 1 124 ? 0.408 -4.387 -7.301 1 98.69 124 GLY B CA 1
ATOM 2136 C C . GLY B 1 124 ? 1.827 -4.754 -7.691 1 98.69 124 GLY B C 1
ATOM 2137 O O . GLY B 1 124 ? 2.424 -4.109 -8.555 1 98.69 124 GLY B O 1
ATOM 2138 N N . SER B 1 125 ? 2.373 -5.777 -7.035 1 98.88 125 SER B N 1
ATOM 2139 C CA . SER B 1 125 ? 3.74 -6.176 -7.352 1 98.88 125 SER B CA 1
ATOM 2140 C C . SER B 1 125 ? 3.801 -6.965 -8.656 1 98.88 125 SER B C 1
ATOM 2142 O O . SER B 1 125 ? 4.875 -7.145 -9.227 1 98.88 125 SER B O 1
ATOM 2144 N N . LEU B 1 126 ? 2.668 -7.441 -9.125 1 98.88 126 LEU B N 1
ATOM 2145 C CA . LEU B 1 126 ? 2.605 -8.156 -10.398 1 98.88 126 LEU B CA 1
ATOM 2146 C C . LEU B 1 126 ? 2.855 -7.211 -11.562 1 98.88 126 LEU B C 1
ATOM 2148 O O . LEU B 1 126 ? 2.424 -6.055 -11.539 1 98.88 126 LEU B O 1
ATOM 2152 N N . ASP B 1 127 ? 3.488 -7.738 -12.578 1 98.69 127 ASP B N 1
ATOM 2153 C CA . ASP B 1 127 ? 3.66 -6.949 -13.797 1 98.69 127 ASP B CA 1
ATOM 2154 C C . ASP B 1 127 ? 2.326 -6.75 -14.508 1 98.69 127 ASP B C 1
ATOM 2156 O O . ASP B 1 127 ? 2.133 -5.746 -15.203 1 98.69 127 ASP B O 1
ATOM 2160 N N . GLU B 1 128 ? 1.396 -7.664 -14.289 1 97.81 128 GLU B N 1
ATOM 2161 C CA . GLU B 1 128 ? 0.055 -7.594 -14.859 1 97.81 128 GLU B CA 1
ATOM 2162 C C . GLU B 1 128 ? -1.011 -7.844 -13.797 1 97.81 128 GLU B C 1
ATOM 2164 O O . GLU B 1 128 ? -1.669 -8.883 -13.805 1 97.81 128 GLU B O 1
ATOM 2169 N N . PRO B 1 129 ? -1.263 -6.844 -12.953 1 97.81 129 PRO B N 1
ATOM 2170 C CA . PRO B 1 129 ? -2.225 -7.047 -11.867 1 97.81 129 PRO B CA 1
ATOM 2171 C C . PRO B 1 129 ? -3.641 -7.309 -12.375 1 97.81 129 PRO B C 1
ATOM 2173 O O . PRO B 1 129 ? -4.422 -7.992 -11.703 1 97.81 129 PRO B O 1
ATOM 2176 N N . SER B 1 130 ? -3.994 -6.867 -13.562 1 95.69 130 SER B N 1
ATOM 2177 C CA . SER B 1 130 ? -5.34 -7.016 -14.102 1 95.69 130 SER B CA 1
ATOM 2178 C C . SER B 1 130 ? -5.648 -8.469 -14.43 1 95.69 130 SER B C 1
ATOM 2180 O O . SER B 1 130 ? -6.805 -8.836 -14.641 1 95.69 130 SER B O 1
ATOM 2182 N N . ALA B 1 131 ? -4.652 -9.305 -14.477 1 96.44 131 ALA B N 1
ATOM 2183 C CA . ALA B 1 131 ? -4.828 -10.727 -14.773 1 96.44 131 ALA B CA 1
ATOM 2184 C C . ALA B 1 131 ? -5.539 -11.438 -13.625 1 96.44 131 ALA B C 1
ATOM 2186 O O . ALA B 1 131 ? -6.109 -12.516 -13.82 1 96.44 131 ALA B O 1
ATOM 2187 N N . LEU B 1 132 ? -5.492 -10.891 -12.477 1 96 132 LEU B N 1
ATOM 2188 C CA . LEU B 1 132 ? -6.059 -11.531 -11.297 1 96 132 LEU B CA 1
ATOM 2189 C C . LEU B 1 132 ? -6.945 -10.57 -10.523 1 96 132 LEU B C 1
ATOM 2191 O O . LEU B 1 132 ? -6.609 -10.172 -9.406 1 96 132 LEU B O 1
ATOM 2195 N N . PRO B 1 133 ? -8.109 -10.242 -11.031 1 93.94 133 PRO B N 1
ATOM 2196 C CA . PRO B 1 133 ? -8.992 -9.297 -10.344 1 93.94 133 PRO B CA 1
ATOM 2197 C C . PRO B 1 133 ? -9.539 -9.844 -9.031 1 93.94 133 PRO B C 1
ATOM 2199 O O . PRO B 1 133 ? -9.523 -11.062 -8.812 1 93.94 133 PRO B O 1
ATOM 2202 N N . PRO B 1 134 ? -10.023 -8.961 -8.172 1 93.81 134 PRO B N 1
ATOM 2203 C CA . PRO B 1 134 ? -10.531 -9.398 -6.867 1 93.81 134 PRO B CA 1
ATOM 2204 C C . PRO B 1 134 ? -11.828 -10.195 -6.977 1 93.81 134 PRO B C 1
ATOM 2206 O O . PRO B 1 134 ? -12.625 -9.961 -7.891 1 93.81 134 PRO B O 1
ATOM 2209 N N . LYS B 1 135 ? -11.961 -11.078 -5.961 1 90.94 135 LYS B N 1
ATOM 2210 C CA . LYS B 1 135 ? -13.141 -11.938 -5.895 1 90.94 135 LYS B CA 1
ATOM 2211 C C . LYS B 1 135 ? -13.922 -11.703 -4.609 1 90.94 135 LYS B C 1
ATOM 2213 O O . LYS B 1 135 ? -14.992 -12.281 -4.41 1 90.94 135 LYS B O 1
ATOM 2218 N N . GLY B 1 136 ? -13.312 -10.867 -3.688 1 90.5 136 GLY B N 1
ATOM 2219 C CA . GLY B 1 136 ? -13.984 -10.625 -2.424 1 90.5 136 GLY B CA 1
ATOM 2220 C C . GLY B 1 136 ? -13.328 -9.531 -1.6 1 90.5 136 GLY B C 1
ATOM 2221 O O . GLY B 1 136 ? -12.258 -9.039 -1.951 1 90.5 136 GLY B O 1
ATOM 2222 N N . GLU B 1 137 ? -14.086 -9.156 -0.522 1 92.69 137 GLU B N 1
ATOM 2223 C CA . GLU B 1 137 ? -13.641 -8.125 0.41 1 92.69 137 GLU B CA 1
ATOM 2224 C C . GLU B 1 137 ? -13.883 -8.547 1.856 1 92.69 137 GLU B C 1
ATOM 2226 O O . GLU B 1 137 ? -14.891 -9.188 2.164 1 92.69 137 GLU B O 1
ATOM 2231 N N . PHE B 1 138 ? -12.875 -8.133 2.633 1 91.88 138 PHE B N 1
ATOM 2232 C CA . PHE B 1 138 ? -12.969 -8.383 4.066 1 91.88 138 PHE B CA 1
ATOM 2233 C C . PHE B 1 138 ? -12.984 -7.066 4.84 1 91.88 138 PHE B C 1
ATOM 2235 O O . PHE B 1 138 ? -12.492 -6.047 4.355 1 91.88 138 PHE B O 1
ATOM 2242 N N . PHE B 1 139 ? -13.656 -7.102 6.121 1 94.06 139 PHE B N 1
ATOM 2243 C CA . PHE B 1 139 ? -13.688 -5.969 7.039 1 94.06 139 PHE B CA 1
ATOM 2244 C C . PHE B 1 139 ? -14.344 -4.762 6.387 1 94.06 139 PHE B C 1
ATOM 2246 O O . PHE B 1 139 ? -13.844 -3.639 6.5 1 94.06 139 PHE B O 1
ATOM 2253 N N . CYS B 1 140 ? -15.391 -4.977 5.727 1 92.62 140 CYS B N 1
ATOM 2254 C CA . CYS B 1 140 ? -16.078 -3.936 4.973 1 92.62 140 CYS B CA 1
ATOM 2255 C C . CYS B 1 140 ? -16.594 -2.844 5.895 1 92.62 140 CYS B C 1
ATOM 2257 O O . CYS B 1 140 ? -16.844 -1.718 5.461 1 92.62 140 CYS B O 1
ATOM 2259 N N . SER B 1 141 ? -16.812 -3.184 7.137 1 91.62 141 SER B N 1
ATOM 2260 C CA . SER B 1 141 ? -17.234 -2.182 8.109 1 91.62 141 SER B CA 1
ATOM 2261 C C . SER B 1 141 ? -16.188 -1.091 8.281 1 91.62 141 SER B C 1
ATOM 2263 O O . SER B 1 141 ? -16.469 -0.012 8.797 1 91.62 141 SER B O 1
ATOM 2265 N N . GLN B 1 142 ? -14.953 -1.354 7.824 1 94.38 142 GLN B N 1
ATOM 2266 C CA . GLN B 1 142 ? -13.859 -0.4 7.961 1 94.38 142 GLN B CA 1
ATOM 2267 C C . GLN B 1 142 ? -13.477 0.192 6.609 1 94.38 142 GLN B C 1
ATOM 2269 O O . GLN B 1 142 ? -12.406 0.781 6.465 1 94.38 142 GLN B O 1
ATOM 2274 N N . ARG B 1 143 ? -14.328 -0.002 5.664 1 93.25 143 ARG B N 1
ATOM 2275 C CA . ARG B 1 143 ? -14.109 0.626 4.363 1 93.25 143 ARG B CA 1
ATOM 2276 C C . ARG B 1 143 ? -14.148 2.146 4.477 1 93.25 143 ARG B C 1
ATOM 2278 O O . ARG B 1 143 ? -15 2.697 5.18 1 93.25 143 ARG B O 1
ATOM 2285 N N . GLU B 1 144 ? -13.195 2.793 3.779 1 93.5 144 GLU B N 1
ATOM 2286 C CA . GLU B 1 144 ? -13.266 4.25 3.734 1 93.5 144 GLU B CA 1
ATOM 2287 C C . GLU B 1 144 ? -14.57 4.723 3.109 1 93.5 144 GLU B C 1
ATOM 2289 O O . GLU B 1 144 ? -15.016 4.172 2.102 1 93.5 144 GLU B O 1
ATOM 2294 N N . ASP B 1 145 ? -15.094 5.785 3.566 1 89.06 145 ASP B N 1
ATOM 2295 C CA . ASP B 1 145 ? -16.422 6.234 3.172 1 89.06 145 ASP B CA 1
ATOM 2296 C C . ASP B 1 145 ? -16.438 6.688 1.715 1 89.06 145 ASP B C 1
ATOM 2298 O O . ASP B 1 145 ? -17.469 6.578 1.036 1 89.06 145 ASP B O 1
ATOM 2302 N N . TRP B 1 146 ? -15.391 7.156 1.279 1 87.38 146 TRP B N 1
ATOM 2303 C CA . TRP B 1 146 ? -15.352 7.695 -0.077 1 87.38 146 TRP B CA 1
ATOM 2304 C C . TRP B 1 146 ? -15.25 6.57 -1.104 1 87.38 146 TRP B C 1
ATOM 2306 O O . TRP B 1 146 ? -15.438 6.801 -2.303 1 87.38 146 TRP B O 1
ATOM 2316 N N . MET B 1 147 ? -14.844 5.422 -0.611 1 85.81 147 MET B N 1
ATOM 2317 C CA . MET B 1 147 ? -14.664 4.301 -1.529 1 85.81 147 MET B CA 1
ATOM 2318 C C . MET B 1 147 ? -15.977 3.564 -1.755 1 85.81 147 MET B C 1
ATOM 2320 O O . MET B 1 147 ? -16.672 3.225 -0.798 1 85.81 147 MET B O 1
ATOM 2324 N N . SER B 1 148 ? -16.266 3.436 -3.051 1 77.19 148 SER B N 1
ATOM 2325 C CA . SER B 1 148 ? -17.453 2.654 -3.387 1 77.19 148 SER B CA 1
ATOM 2326 C C . SER B 1 148 ? -17.188 1.16 -3.229 1 77.19 148 SER B C 1
ATOM 2328 O O . SER B 1 148 ? -16.047 0.719 -3.25 1 77.19 148 SER B O 1
ATOM 2330 N N . GLU B 1 149 ? -18.281 0.498 -3.01 1 72.12 149 GLU B N 1
ATOM 2331 C CA . GLU B 1 149 ? -18.172 -0.958 -3.025 1 72.12 149 GLU B CA 1
ATOM 2332 C C . GLU B 1 149 ? -17.641 -1.455 -4.363 1 72.12 149 GLU B C 1
ATOM 2334 O O . GLU B 1 149 ? -17.922 -0.87 -5.41 1 72.12 149 GLU B O 1
ATOM 2339 N N . ILE B 1 150 ? -16.656 -2.293 -4.262 1 66.75 150 ILE B N 1
ATOM 2340 C CA . ILE B 1 150 ? -16.156 -2.869 -5.508 1 66.75 150 ILE B CA 1
ATOM 2341 C C . ILE B 1 150 ? -17.25 -3.699 -6.168 1 66.75 150 ILE B C 1
ATOM 2343 O O . ILE B 1 150 ? -17.922 -4.5 -5.508 1 66.75 150 ILE B O 1
ATOM 2347 N N . PRO B 1 151 ? -17.562 -3.232 -7.453 1 58 151 PRO B N 1
ATOM 2348 C CA . PRO B 1 151 ? -18.641 -3.912 -8.18 1 58 151 PRO B CA 1
ATOM 2349 C C . PRO B 1 151 ? -18.375 -5.406 -8.359 1 58 151 PRO B C 1
ATOM 2351 O O . PRO B 1 151 ? -17.234 -5.816 -8.562 1 58 151 PRO B O 1
ATOM 2354 N N . GLY B 1 152 ? -19.531 -6.25 -8.125 1 55.34 152 GLY B N 1
ATOM 2355 C CA . GLY B 1 152 ? -19.625 -7.668 -8.438 1 55.34 152 GLY B CA 1
ATOM 2356 C C . GLY B 1 152 ? -19.969 -8.523 -7.23 1 55.34 152 GLY B C 1
ATOM 2357 O O . GLY B 1 152 ? -20.094 -8.016 -6.117 1 55.34 152 GLY B O 1
ATOM 2358 N N . GLU B 1 153 ? -20.234 -9.844 -7.527 1 50.06 153 GLU B N 1
ATOM 2359 C CA . GLU B 1 153 ? -20.609 -10.844 -6.535 1 50.06 153 GLU B CA 1
ATOM 2360 C C . GLU B 1 153 ? -19.531 -10.992 -5.465 1 50.06 153 GLU B C 1
ATOM 2362 O O . GLU B 1 153 ? -18.906 -12.039 -5.359 1 50.06 153 GLU B O 1
ATOM 2367 N N . LEU B 1 154 ? -18.812 -9.953 -5.324 1 55.09 154 LEU B N 1
ATOM 2368 C CA . LEU B 1 154 ? -17.75 -10.156 -4.348 1 55.09 154 LEU B CA 1
ATOM 2369 C C . LEU B 1 154 ? -18.312 -10.484 -2.975 1 55.09 154 LEU B C 1
ATOM 2371 O O . LEU B 1 154 ? -19.281 -9.859 -2.539 1 55.09 154 LEU B O 1
ATOM 2375 N N . ALA B 1 155 ? -18.141 -11.672 -2.59 1 49.12 155 ALA B N 1
ATOM 2376 C CA . ALA B 1 155 ? -18.484 -12.156 -1.255 1 49.12 155 ALA B CA 1
ATOM 2377 C C . ALA B 1 155 ? -18.031 -11.172 -0.182 1 49.12 155 ALA B C 1
ATOM 2379 O O . ALA B 1 155 ? -16.891 -10.719 -0.183 1 49.12 155 ALA B O 1
ATOM 2380 N N . GLN B 1 156 ? -18.875 -10.297 0.203 1 54.38 156 GLN B N 1
ATOM 2381 C CA . GLN B 1 156 ? -18.578 -9.453 1.353 1 54.38 156 GLN B CA 1
ATOM 2382 C C . GLN B 1 156 ? -18.562 -10.266 2.646 1 54.38 156 GLN B C 1
ATOM 2384 O O . GLN B 1 156 ? -19.531 -10.961 2.953 1 54.38 156 GLN B O 1
ATOM 2389 N N . PHE B 1 157 ? -17.469 -10.867 2.971 1 53.03 157 PHE B N 1
ATOM 2390 C CA . PHE B 1 157 ? -17.453 -11.57 4.246 1 53.03 157 PHE B CA 1
ATOM 2391 C C . PHE B 1 157 ? -17.5 -10.586 5.41 1 53.03 157 PHE B C 1
ATOM 2393 O O . PHE B 1 157 ? -16.656 -9.695 5.516 1 53.03 157 PHE B O 1
ATOM 2400 N N . VAL B 1 158 ? -18.734 -10.258 5.863 1 43.16 158 VAL B N 1
ATOM 2401 C CA . VAL B 1 158 ? -19.047 -9.43 7.023 1 43.16 158 VAL B CA 1
ATOM 2402 C C . VAL B 1 158 ? -18.188 -9.859 8.211 1 43.16 158 VAL B C 1
ATOM 2404 O O . VAL B 1 158 ? -17.844 -11.031 8.344 1 43.16 158 VAL B O 1
ATOM 2407 N N . LYS B 1 159 ? -17.781 -8.875 9.031 1 37.69 159 LYS B N 1
ATOM 2408 C CA . LYS B 1 159 ? -17.391 -9.062 10.43 1 37.69 159 LYS B CA 1
ATOM 2409 C C . LYS B 1 159 ? -18.328 -10.031 11.141 1 37.69 159 LYS B C 1
ATOM 2411 O O . LYS B 1 159 ? -19.547 -9.93 11.008 1 37.69 159 LYS B O 1
ATOM 2416 N N . GLN B 1 160 ? -18.453 -11.469 10.977 1 27.34 160 GLN B N 1
ATOM 2417 C CA . GLN B 1 160 ? -19.094 -11.805 12.242 1 27.34 160 GLN B CA 1
ATOM 2418 C C . GLN B 1 160 ? -18.266 -11.367 13.43 1 27.34 160 GLN B C 1
ATOM 2420 O O . GLN B 1 160 ? -17.031 -11.477 13.406 1 27.34 160 GLN B O 1
#

Nearest PDB structures (foldseek):
  8ajq-assembly2_C  TM=9.213E-01  e=1.261E-08  Pseudomonas aeruginosa PAO1
  1xa8-assembly1_A  TM=7.022E-01  e=5.700E-04  Paracoccus denitrificans
  8ou4-assembly3_C  TM=5.744E-01  e=1.553E+00  Magnetospirillum gryphiswaldense
  9azz-assembly3_C  TM=2.632E-01  e=1.101E+00  Ehrlichia ruminantium str. Gardel
  9azz-assembly2_B  TM=2.722E-01  e=2.602E+00  Ehrlichia ruminantium str. Gardel

Secondary structure (DSSP, 8-state):
----------------------EEEEEE-TTSSSEEEEEES-GGG-EEEEE-SHHHHHHHSSSSEEEEEEEGGGEEEEE---EEEEEE-SSS-EEEEEE-TTT--EEEEEETTTTTTEEEEEGGGBS-GGGS-EEEEE-GGG--TTSPPPSSS-EEE---/----------------------EEEEEE-TTSSSEEEEEES-GGG-EEEEE-SHHHHHHHSSSSEEEEEEEGGGEEEEE---EEEEEE-SSSPEEEEEE-TTT--EEEEEETTTTTTEEEEEGGGBS-GGGS-EEEEE-GGG--TTSPPPSSS-EEE---

Solvent-accessible surface area (backbone atoms only — not comparable to full-atom values): 17019 Å² total; per-residue (Å²): 134,83,78,80,76,78,80,72,76,72,72,72,70,69,70,65,73,69,79,67,57,51,42,81,48,46,31,29,31,61,78,54,61,33,27,32,40,35,48,37,73,31,70,82,59,48,49,19,34,36,31,19,41,68,66,31,8,11,46,36,10,24,75,33,27,34,32,28,38,31,52,35,91,29,50,46,71,79,34,63,77,66,41,76,25,75,44,75,70,78,74,81,50,35,40,36,38,31,18,34,84,69,68,23,8,40,47,32,33,39,36,68,89,36,58,88,49,36,34,30,30,21,36,17,14,33,76,57,43,80,80,56,60,70,54,28,37,32,36,60,91,50,46,54,85,68,56,68,78,65,76,66,90,38,50,68,48,63,74,124,134,88,77,79,79,78,75,73,76,72,74,73,70,70,72,69,73,71,79,68,58,50,42,82,47,45,30,30,32,61,77,54,60,31,26,33,40,35,49,37,74,30,69,82,59,48,48,18,34,37,31,18,40,69,66,31,8,12,45,36,9,23,75,34,27,34,31,28,38,30,53,35,92,30,51,46,71,77,35,64,76,67,42,75,24,74,43,79,67,78,74,80,53,33,41,36,38,32,17,33,85,69,68,24,10,39,45,31,32,38,36,68,89,34,58,90,48,35,34,29,31,22,36,18,14,34,76,60,45,79,79,56,59,70,54,29,39,31,37,61,91,50,46,52,85,66,56,68,79,67,75,67,88,40,51,67,50,64,75,123

Foldseek 3Di:
DDDPDDPPPPPPPPPPPPVQLKDKWKFAFPVRQWIKIFIDSHLVQKAWEWEQDPVQCVLQVDRTFIWIKHWPVRMDIPHHDWDKDWDDPVPPKTKIWTAHPVPGGTAWIDIPVCVNTITTGRLVRIPCSVSRDHQAYEPCVNGDPVDDDDDDPHPDPDPD/DDDDDPPPPPPPPCPVPPVQLKDKWKFAFPVRQWIKIFIDSHLVQKAWEWEQDPVQCVLQVDRTFIWIKHWPVRMDIPHHDWDKDWDDPVPPKTKIWTAHPVPGGTAWIDIPVCVNTITTGRLVRIPCSVSRDHQAYEPCVNGDPVDDDDDDPHPYPDDD

pLDDT: mean 84.23, std 22.74, range [26.86, 98.94]

Organism: NCBI:txid1448308

Radius of gyration: 26.61 Å; Cα contacts (8 Å, |Δi|>4): 765; chains: 2; bounding box: 42×110×117 Å